Protein AF-A0A5C5VTB2-F1 (afdb_monomer)

Secondary structure (DSSP, 8-state):
---HHHHHHHHHHSTT---B--TT----EEEETTTEEEEES--SSHHHHHTS---EEEE--HHHHHHHHHHHHHHHHHSPB--HHHHHHHHHHHHHHHHHHHHHHHHHHHHHHHHHHHHHHHHHHHHHHHHHTT--HHHHHHHHHHHHHHH--B-HHHHHHHHHHH-TTT--TT-EEEETTEEEEEHHHHHHHHHHHHHHHTTSEEEETTEEEE-TT----------PPP-

Sequence (231 aa):
MTDIAALIRVSNAVPHTQVRFIPTLHAKAYVADVQEAIVTSANMTDAGLFRNLEYGVYFDDPTLVRQIRHDIEGYGHLGPRVPLATLDQLAEAAGKVEVEQRVVNDSAAKAARAALRRLLTNADDLVLAARTAGRSLTAILEDTVLYLLKKSPLPTTEIHARVQQIHPDLCDDSVHRMIAGRSYGKRWKHSVRTAQSHLKERGFAVLRDGLWTLAPGWQSDRAVPIIPPDE

pLDDT: mean 80.11, std 14.73, range [32.47, 98.0]

Nearest PDB structures (foldseek):
  4urj-assembly1_A  TM=8.239E-01  e=3.050E-01  Homo sapiens
  4gel-assembly1_A  TM=6.740E-01  e=6.753E-02  Drosophila melanogaster
  6ehi-assembly5_J  TM=8.455E-01  e=4.319E-01  Helicobacter pylori
  4gel-assembly1_B  TM=6.660E-01  e=1.278E-01  Drosophila melanogaster
  4urj-assembly2_C  TM=7.667E-01  e=8.173E-01  Homo sapiens

Foldseek 3Di:
DDDLVVVLVCPVVDPPDWDWDDPPDQWDKDADDLAKIKTWNFDPDPCSPPNDDIDIDIDGPSVVSVVVVCVVVVSRVVTDTQDSVNSVVVNVVVVVVVVVVVVVVVVVVVVVVVVVVVVVVVVLVVVVCVVCVVPDPLRVLLVLLLVVQVVHWAALVVSLVVCCVVCVSLQDQVAFDDDPRDTPHGPSSVSNVVSVVVCVVVQQWDQDPRTIHGHVPDDPPPPPPPPDPDD

Solvent-accessible surface area (backbone atoms only — not comparable to full-atom values): 13438 Å² total; per-residue (Å²): 130,86,65,48,66,57,54,52,51,48,50,72,74,37,84,90,60,81,51,59,55,60,87,91,71,81,81,35,71,51,72,51,91,53,54,37,28,38,46,36,72,36,52,102,44,71,50,37,75,74,68,54,93,62,58,68,49,80,40,63,54,50,69,60,24,44,49,54,46,52,52,53,52,52,56,47,71,76,22,59,75,56,53,68,70,56,46,53,54,49,41,55,52,51,51,54,51,53,55,54,51,48,56,50,49,54,54,51,53,51,52,51,54,52,52,51,51,52,52,50,52,52,49,53,51,48,50,51,52,65,72,34,72,92,51,55,73,51,56,58,44,34,52,50,51,53,58,52,30,73,76,42,69,39,35,70,71,58,49,51,54,52,48,35,70,76,36,52,88,69,42,50,80,88,42,64,33,68,58,98,90,41,78,75,50,45,37,40,65,50,46,48,50,51,21,54,51,52,34,37,77,71,55,46,29,42,79,53,97,74,25,36,29,60,27,95,84,67,72,85,85,68,74,74,80,80,74,72,83,78,132

Mean predicted aligned error: 16.88 Å

Radius of gyration: 37.58 Å; Cα contacts (8 Å, |Δi|>4): 212; chains: 1; bounding box: 82×54×84 Å

Structure (mmCIF, N/CA/C/O backbone):
data_AF-A0A5C5VTB2-F1
#
_entry.id   AF-A0A5C5VTB2-F1
#
loop_
_atom_site.group_PDB
_atom_site.id
_atom_site.type_symbol
_atom_site.label_atom_id
_atom_site.label_alt_id
_atom_site.label_comp_id
_atom_site.label_asym_id
_atom_site.label_entity_id
_atom_site.label_seq_id
_atom_site.pdbx_PDB_ins_code
_atom_site.Cartn_x
_atom_site.Cartn_y
_atom_site.Cartn_z
_atom_site.occupancy
_atom_site.B_iso_or_equiv
_atom_site.auth_seq_id
_atom_site.auth_comp_id
_atom_site.auth_asym_id
_atom_site.auth_atom_id
_atom_site.pdbx_PDB_model_num
ATOM 1 N N . MET A 1 1 ? -3.433 -2.520 11.702 1.00 55.94 1 MET A N 1
ATOM 2 C CA . MET A 1 1 ? -3.512 -1.928 13.055 1.00 55.94 1 MET A CA 1
ATOM 3 C C . MET A 1 1 ? -4.980 -1.644 13.339 1.00 55.94 1 MET A C 1
ATOM 5 O O . MET A 1 1 ? -5.680 -1.288 12.400 1.00 55.94 1 MET A O 1
ATOM 9 N N . THR A 1 2 ? -5.460 -1.879 14.560 1.00 71.38 2 THR A N 1
ATOM 10 C CA . THR A 1 2 ? -6.854 -1.595 14.949 1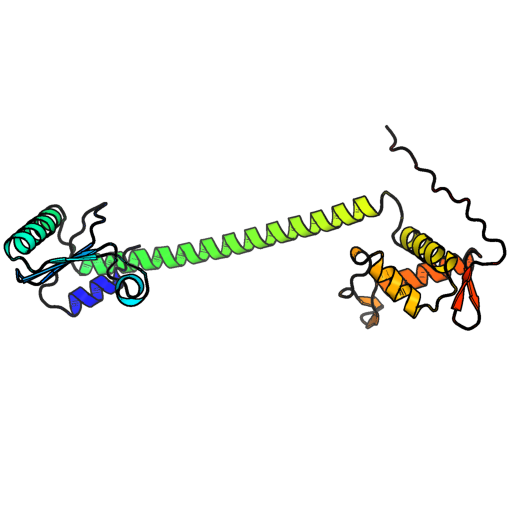.00 71.38 2 THR A CA 1
ATOM 11 C C . THR A 1 2 ? -7.127 -0.094 14.864 1.00 71.38 2 THR A C 1
ATOM 13 O O . THR A 1 2 ? -6.348 0.689 15.401 1.00 71.38 2 THR A O 1
ATOM 16 N N . ASP A 1 3 ? -8.216 0.310 14.206 1.00 85.12 3 ASP A N 1
ATOM 17 C CA . ASP A 1 3 ? -8.631 1.716 14.141 1.00 85.12 3 ASP A CA 1
ATOM 18 C C . ASP A 1 3 ? -9.305 2.123 15.463 1.00 85.12 3 ASP A C 1
ATOM 20 O O . ASP A 1 3 ? -10.491 1.875 15.693 1.00 85.12 3 ASP A O 1
ATOM 24 N N . ILE A 1 4 ? -8.526 2.735 16.356 1.00 88.62 4 ILE A N 1
ATOM 25 C CA . ILE A 1 4 ? -8.994 3.184 17.675 1.00 88.62 4 ILE A CA 1
ATOM 26 C C . ILE A 1 4 ? -10.026 4.313 17.535 1.00 88.62 4 ILE A C 1
ATOM 28 O O . ILE A 1 4 ? -10.984 4.371 18.308 1.00 88.62 4 ILE A O 1
ATOM 32 N N . ALA A 1 5 ? -9.895 5.171 16.518 1.00 88.69 5 ALA A N 1
ATOM 33 C CA . ALA A 1 5 ? -10.842 6.256 16.286 1.00 88.69 5 ALA A CA 1
ATOM 34 C C . ALA A 1 5 ? -12.228 5.711 15.912 1.00 88.69 5 ALA A C 1
ATOM 36 O O . ALA A 1 5 ? -13.244 6.265 16.334 1.00 88.69 5 ALA A O 1
ATOM 37 N N . ALA A 1 6 ? -12.293 4.602 15.169 1.00 90.31 6 ALA A N 1
ATOM 38 C CA . ALA A 1 6 ? -13.552 3.908 14.907 1.00 90.31 6 ALA A CA 1
ATOM 39 C C . ALA A 1 6 ? -14.199 3.370 16.193 1.00 90.31 6 ALA A C 1
ATOM 41 O O . ALA A 1 6 ? -15.398 3.570 16.393 1.00 90.31 6 ALA A O 1
ATOM 42 N N . LEU A 1 7 ? -13.418 2.763 17.094 1.00 92.00 7 LEU A N 1
ATOM 43 C CA . LEU A 1 7 ? -13.925 2.263 18.380 1.00 92.00 7 LEU A CA 1
ATOM 44 C C . LEU A 1 7 ? -14.484 3.389 19.260 1.00 92.00 7 LEU A C 1
ATOM 46 O O . LEU A 1 7 ? -15.539 3.214 19.871 1.00 92.00 7 LEU A O 1
ATOM 50 N N . ILE A 1 8 ? -13.823 4.551 19.288 1.00 92.56 8 ILE A N 1
ATOM 51 C CA . ILE A 1 8 ? -14.306 5.748 19.994 1.00 92.56 8 ILE A CA 1
ATOM 52 C C . ILE A 1 8 ? -15.634 6.224 19.392 1.00 92.56 8 ILE A C 1
ATOM 54 O O . ILE A 1 8 ? -16.596 6.453 20.125 1.00 92.56 8 ILE A O 1
ATOM 58 N N . ARG A 1 9 ? -15.726 6.324 18.056 1.00 93.75 9 ARG A N 1
ATOM 59 C CA . ARG A 1 9 ? -16.964 6.735 17.368 1.00 93.75 9 ARG A CA 1
ATOM 60 C C . ARG A 1 9 ? -18.133 5.812 17.698 1.00 93.75 9 ARG A C 1
ATOM 62 O O . ARG A 1 9 ? -19.195 6.307 18.060 1.00 93.75 9 ARG A O 1
ATOM 69 N N . VAL A 1 10 ? -17.936 4.494 17.619 1.00 93.00 10 VAL A N 1
ATOM 70 C CA . VAL A 1 10 ? -18.983 3.513 17.957 1.00 93.00 10 VAL A CA 1
ATOM 71 C C . VAL A 1 10 ? -19.366 3.616 19.432 1.00 93.00 10 VAL A C 1
ATOM 73 O O . VAL A 1 10 ? -20.552 3.666 19.743 1.00 93.00 10 VAL A O 1
ATOM 76 N N . SER A 1 11 ? -18.382 3.732 20.329 1.00 94.31 11 SER A N 1
ATOM 77 C CA . SER A 1 11 ? -18.630 3.834 21.773 1.00 94.31 11 SER A CA 1
ATOM 78 C C . SER A 1 11 ? -19.442 5.072 22.160 1.00 94.31 11 SER A C 1
ATOM 80 O O . SER A 1 11 ? -20.219 5.013 23.107 1.00 94.31 11 SER A O 1
ATOM 82 N N . ASN A 1 12 ? -19.282 6.174 21.421 1.00 94.50 12 ASN A N 1
ATOM 83 C CA . ASN A 1 12 ? -20.052 7.402 21.620 1.00 94.50 12 ASN A CA 1
ATOM 84 C C . ASN A 1 12 ? -21.429 7.366 20.940 1.00 94.50 12 ASN A C 1
ATOM 86 O O . ASN A 1 12 ? -22.375 7.956 21.453 1.00 94.50 12 ASN A O 1
ATOM 90 N N . ALA A 1 13 ? -21.544 6.707 19.784 1.00 96.12 13 ALA A N 1
ATOM 91 C CA . ALA A 1 13 ? -22.778 6.676 19.001 1.00 96.12 13 ALA A CA 1
ATOM 92 C C . ALA A 1 13 ? -23.791 5.637 19.503 1.00 96.12 13 ALA A C 1
ATOM 94 O O . ALA A 1 13 ? -24.996 5.847 19.375 1.00 96.12 13 ALA A O 1
ATOM 95 N N . VAL A 1 14 ? -23.316 4.516 20.054 1.00 94.88 14 VAL A N 1
ATOM 96 C CA . VAL A 1 14 ? -24.158 3.392 20.472 1.00 94.88 14 VAL A CA 1
ATOM 97 C C . VAL A 1 14 ? -24.117 3.258 21.998 1.00 94.88 14 VAL A C 1
ATOM 99 O O . VAL A 1 14 ? -23.071 2.901 22.557 1.00 94.88 14 VAL A O 1
ATOM 102 N N . PRO A 1 15 ? -25.240 3.518 22.698 1.00 91.25 15 PRO A N 1
ATOM 103 C CA . PRO A 1 15 ? -25.324 3.353 24.143 1.00 91.25 15 PRO A CA 1
ATOM 104 C C . PRO A 1 15 ? -24.934 1.941 24.585 1.00 91.25 15 PRO A C 1
ATOM 106 O O . PRO A 1 15 ? -25.171 0.965 23.880 1.00 91.25 15 PRO A O 1
ATOM 109 N N . HIS A 1 16 ? -24.357 1.830 25.781 1.00 92.75 16 HIS A N 1
ATOM 110 C CA . HIS A 1 16 ? -23.952 0.553 26.388 1.00 92.75 16 HIS A CA 1
ATOM 111 C C . HIS A 1 16 ? -22.887 -0.248 25.618 1.00 92.75 16 HIS A C 1
ATOM 113 O O . HIS A 1 16 ? -22.644 -1.408 25.953 1.00 92.75 16 HIS A O 1
ATOM 119 N N . THR A 1 17 ? -22.185 0.369 24.664 1.00 94.81 17 THR A N 1
ATOM 120 C CA . THR A 1 17 ? -21.035 -0.257 24.002 1.00 94.81 17 THR A CA 1
ATOM 121 C C . THR A 1 17 ? -19.968 -0.665 25.020 1.00 94.81 17 THR A C 1
ATOM 123 O O . THR A 1 17 ? -19.556 0.113 25.888 1.00 94.81 17 THR A O 1
ATOM 126 N N . GLN A 1 18 ? -19.486 -1.902 24.896 1.00 92.88 18 GLN A N 1
ATOM 127 C CA . GLN A 1 18 ? -18.356 -2.413 25.663 1.00 92.88 18 GLN A CA 1
ATOM 128 C C . GLN A 1 18 ? -17.247 -2.843 24.714 1.00 92.88 18 GLN A C 1
ATOM 130 O O . GLN A 1 18 ? -17.440 -3.714 23.873 1.00 92.88 18 GLN A O 1
ATOM 135 N N . VAL A 1 19 ? -16.064 -2.263 24.898 1.00 93.19 19 VAL A N 1
ATOM 136 C CA . VAL A 1 19 ? -14.852 -2.685 24.198 1.00 93.19 19 VAL A CA 1
ATOM 137 C C . VAL A 1 19 ? -14.019 -3.530 25.149 1.00 93.19 19 VAL A C 1
ATOM 139 O O . VAL A 1 19 ? -13.813 -3.155 26.308 1.00 93.19 19 VAL A O 1
ATOM 142 N N . ARG A 1 20 ? -13.544 -4.678 24.670 1.00 90.88 20 ARG A N 1
ATOM 143 C CA . ARG A 1 20 ? -12.676 -5.582 25.425 1.00 90.88 20 ARG A CA 1
ATOM 144 C C . ARG A 1 20 ? -11.431 -5.900 24.625 1.00 90.88 20 ARG A C 1
ATOM 146 O O . ARG A 1 20 ? -11.501 -6.056 23.408 1.00 90.88 20 ARG A O 1
ATOM 153 N N . PHE A 1 21 ? -10.298 -5.976 25.311 1.00 85.50 21 PHE A N 1
ATOM 154 C CA . PHE A 1 21 ? -9.021 -6.271 24.675 1.00 85.50 21 PHE A CA 1
ATOM 155 C C . PHE A 1 21 ? -8.601 -7.710 24.952 1.00 85.50 21 PHE A C 1
ATOM 157 O O . PHE A 1 21 ? -8.437 -8.099 26.105 1.00 85.50 21 PHE A O 1
ATOM 164 N N . ILE A 1 22 ? -8.412 -8.485 23.887 1.00 85.44 22 ILE A N 1
ATOM 165 C CA . ILE A 1 22 ? -7.964 -9.875 23.956 1.00 85.44 22 ILE A CA 1
ATOM 166 C C . ILE A 1 22 ? -6.794 -10.025 22.978 1.00 85.44 22 ILE A C 1
ATOM 168 O O . ILE A 1 22 ? -6.998 -9.918 21.764 1.00 85.44 22 ILE A O 1
ATOM 172 N N . PRO A 1 23 ? -5.563 -10.248 23.468 1.00 76.00 23 PRO A N 1
ATOM 173 C CA . PRO A 1 23 ? -4.416 -10.473 22.601 1.00 76.00 23 PRO A CA 1
ATOM 174 C C . PRO A 1 23 ? -4.650 -11.660 21.664 1.00 76.00 23 PRO A C 1
ATOM 176 O O . PRO A 1 23 ? -5.199 -12.680 22.070 1.00 76.00 23 PRO A O 1
ATOM 179 N N . THR A 1 24 ? -4.174 -11.556 20.421 1.00 80.38 24 THR A N 1
ATOM 180 C CA . THR A 1 24 ? -4.129 -12.654 19.430 1.00 80.38 24 THR A CA 1
ATOM 181 C C . THR A 1 24 ? -5.478 -13.231 18.973 1.00 80.38 24 THR A C 1
ATOM 183 O O . THR A 1 24 ? -5.495 -14.149 18.155 1.00 80.38 24 THR A O 1
ATOM 186 N N . LEU A 1 25 ? -6.613 -12.673 19.412 1.00 84.69 25 LEU A N 1
ATOM 187 C CA . LEU A 1 25 ? -7.928 -13.076 18.914 1.00 84.69 25 LEU A CA 1
ATOM 188 C C . LEU A 1 25 ? -8.092 -12.645 17.448 1.00 84.69 25 LEU A C 1
ATOM 190 O O . LEU A 1 25 ? -8.092 -11.458 17.132 1.00 84.69 25 LEU A O 1
ATOM 194 N N . HIS A 1 26 ? -8.245 -13.622 16.551 1.00 89.19 26 HIS A N 1
ATOM 195 C CA . HIS A 1 26 ? -8.395 -13.399 15.107 1.00 89.19 26 HIS A CA 1
ATOM 196 C C . HIS A 1 26 ? -9.755 -13.873 14.560 1.00 89.19 26 HIS A C 1
ATOM 198 O O . HIS A 1 26 ? -9.926 -14.024 13.349 1.00 89.19 26 HIS A O 1
ATOM 204 N N . ALA A 1 27 ? -10.740 -14.089 15.430 1.00 90.31 27 ALA A N 1
ATOM 205 C CA . ALA A 1 27 ? -12.111 -14.382 15.025 1.00 90.31 27 ALA A CA 1
ATOM 206 C C . ALA A 1 27 ? -12.838 -13.093 14.610 1.00 90.31 27 ALA A C 1
ATOM 208 O O . ALA A 1 27 ? -12.660 -12.056 15.250 1.00 90.31 27 ALA A O 1
ATOM 209 N N . LYS A 1 28 ? -13.664 -13.158 13.559 1.00 94.56 28 LYS A N 1
ATOM 210 C CA . LYS A 1 28 ? -14.644 -12.112 13.242 1.00 94.56 28 LYS A CA 1
ATOM 211 C C . LYS A 1 28 ? -16.013 -12.750 13.169 1.00 94.56 28 LYS A C 1
ATOM 213 O O . LYS A 1 28 ? -16.258 -13.647 12.360 1.00 94.56 28 LYS A O 1
ATOM 218 N N . ALA A 1 29 ? -16.876 -12.298 14.056 1.00 95.38 29 ALA A N 1
ATOM 219 C CA . ALA A 1 29 ? -18.239 -12.753 14.110 1.00 95.38 29 ALA A CA 1
ATOM 220 C C . ALA A 1 29 ? -19.138 -11.614 14.578 1.00 95.38 29 ALA A C 1
ATOM 222 O O . ALA A 1 29 ? -18.731 -10.786 15.395 1.00 95.38 29 ALA A O 1
ATOM 223 N N . TYR A 1 30 ? -20.350 -11.593 14.045 1.00 95.31 30 TYR A N 1
ATOM 224 C CA . TYR A 1 30 ? -21.398 -10.649 14.404 1.00 95.31 30 TYR A CA 1
ATOM 225 C C . TYR A 1 30 ? -22.592 -11.461 14.872 1.00 95.31 30 TYR A C 1
ATOM 227 O O . TYR A 1 30 ? -22.970 -12.421 14.207 1.00 95.31 30 TYR A O 1
ATOM 235 N N . VAL A 1 31 ? -23.161 -11.101 16.017 1.00 96.25 31 VAL A N 1
ATOM 236 C CA . VAL A 1 31 ? -24.318 -11.792 16.585 1.00 96.25 31 VAL A CA 1
ATOM 237 C C . VAL A 1 31 ? -25.371 -10.754 16.925 1.00 96.25 31 VAL A C 1
ATOM 239 O O . VAL A 1 31 ? -25.084 -9.802 17.652 1.00 96.25 31 VAL A O 1
ATOM 242 N N . ALA A 1 32 ? -26.576 -10.949 16.399 1.00 95.06 32 ALA A N 1
ATOM 243 C CA . ALA A 1 32 ? -27.749 -10.157 16.721 1.00 95.06 32 ALA A CA 1
ATOM 244 C C . ALA A 1 32 ? -28.682 -11.000 17.604 1.00 95.06 32 ALA A C 1
ATOM 246 O O . ALA A 1 32 ? -29.341 -11.943 17.157 1.00 95.06 32 ALA A O 1
ATOM 247 N N . ASP A 1 33 ? -28.705 -10.657 18.892 1.00 91.94 33 ASP A N 1
ATOM 248 C CA . ASP A 1 33 ? -29.517 -11.301 19.923 1.00 91.94 33 ASP A CA 1
ATOM 249 C C . ASP A 1 33 ? -29.310 -12.821 20.024 1.00 91.94 33 ASP A C 1
ATOM 251 O O . ASP A 1 33 ? -28.265 -13.290 20.475 1.00 91.94 33 ASP A O 1
ATOM 255 N N . VAL A 1 34 ? -30.346 -13.590 19.699 1.00 92.56 34 VAL A N 1
ATOM 256 C CA . VAL A 1 34 ? -30.359 -15.057 19.605 1.00 92.56 34 VAL A CA 1
ATOM 257 C C . VAL A 1 34 ? -31.000 -15.506 18.288 1.00 92.56 34 VAL A C 1
ATOM 259 O O . VAL A 1 34 ? -31.440 -16.647 18.179 1.00 92.56 34 VAL A O 1
ATOM 262 N N . GLN A 1 35 ? -31.105 -14.581 17.328 1.00 94.62 35 GLN A N 1
ATOM 263 C CA . GLN A 1 35 ? -31.804 -14.779 16.059 1.00 94.62 35 GLN A CA 1
ATOM 264 C C . GLN A 1 35 ? -30.819 -15.056 14.932 1.00 94.62 35 GLN A C 1
ATOM 266 O O . GLN A 1 35 ? -31.031 -15.982 14.164 1.00 94.62 35 GLN A O 1
ATOM 271 N N . GLU A 1 36 ? -29.736 -14.279 14.858 1.00 97.81 36 GLU A N 1
ATOM 272 C CA . GLU A 1 36 ? -28.831 -14.321 13.714 1.00 97.81 36 GLU A CA 1
ATOM 273 C C . GLU A 1 36 ? -27.370 -14.229 14.146 1.00 97.81 36 GLU A C 1
ATOM 275 O O . GLU A 1 36 ? -27.007 -13.466 15.050 1.00 97.81 36 GLU A O 1
ATOM 280 N N . ALA A 1 37 ? -26.512 -14.974 13.457 1.00 97.75 37 ALA A N 1
ATOM 281 C CA . ALA A 1 37 ? -25.070 -14.832 13.564 1.00 97.75 37 ALA A CA 1
ATOM 282 C C . ALA A 1 37 ? -24.393 -14.935 12.196 1.00 97.75 37 ALA A C 1
ATOM 284 O O . ALA A 1 37 ? -24.821 -15.679 11.318 1.00 97.75 37 ALA A O 1
ATOM 285 N N . ILE A 1 38 ? -23.289 -14.213 12.032 1.00 97.62 38 ILE A N 1
ATOM 286 C CA . ILE A 1 38 ? -22.402 -14.311 10.874 1.00 97.62 38 ILE A CA 1
ATOM 287 C C . ILE A 1 38 ? -21.000 -14.596 11.391 1.00 97.62 38 ILE A C 1
ATOM 289 O O . ILE A 1 38 ? -20.466 -13.812 12.172 1.00 97.62 38 ILE A O 1
ATOM 293 N N . VAL A 1 39 ? -20.383 -15.678 10.918 1.00 97.38 39 VAL A N 1
ATOM 294 C CA . VAL A 1 39 ? -18.953 -15.965 11.119 1.00 97.38 39 VAL A CA 1
ATOM 295 C C . VAL A 1 39 ? -18.251 -15.782 9.784 1.00 97.38 39 VAL A C 1
ATOM 297 O O . VAL A 1 39 ? -18.678 -16.355 8.784 1.00 97.38 39 VAL A O 1
ATOM 300 N N . THR A 1 40 ? -17.201 -14.962 9.738 1.00 96.75 40 THR A N 1
ATOM 301 C CA . THR A 1 40 ? -16.642 -14.487 8.463 1.00 96.75 40 THR A CA 1
ATOM 302 C C . THR A 1 40 ? -15.134 -14.243 8.503 1.00 96.75 40 THR A C 1
ATOM 304 O O . THR A 1 40 ? -14.541 -14.033 9.564 1.00 96.75 40 THR A O 1
ATOM 307 N N . SER A 1 41 ? -14.500 -14.253 7.327 1.00 95.25 41 SER A N 1
ATOM 308 C CA . SER A 1 41 ? -13.137 -13.750 7.126 1.00 95.25 41 SER A CA 1
ATOM 309 C C . SER A 1 41 ? -13.056 -12.218 7.174 1.00 95.25 41 SER A C 1
ATOM 311 O O . SER A 1 41 ? -11.985 -11.677 7.464 1.00 95.25 41 SER A O 1
ATOM 313 N N . ALA A 1 42 ? -14.185 -11.532 6.963 1.00 92.75 42 ALA A N 1
ATOM 314 C CA . ALA A 1 42 ? -14.268 -10.082 6.868 1.00 92.75 42 ALA A CA 1
ATOM 315 C C . ALA A 1 42 ? -13.961 -9.382 8.198 1.00 92.75 42 ALA A C 1
ATOM 317 O O . ALA A 1 42 ? -14.612 -9.603 9.222 1.00 92.75 42 ALA A O 1
ATOM 318 N N . ASN A 1 43 ? -13.001 -8.459 8.170 1.00 92.06 43 ASN A N 1
ATOM 319 C CA . ASN A 1 43 ? -12.829 -7.486 9.248 1.00 92.06 43 ASN A CA 1
ATOM 320 C C . ASN A 1 43 ? -13.973 -6.458 9.242 1.00 92.06 43 ASN A C 1
ATOM 322 O O . ASN A 1 43 ? -14.532 -6.163 8.187 1.00 92.06 43 ASN A O 1
ATOM 326 N N . MET A 1 44 ? -14.260 -5.845 10.396 1.00 90.44 44 MET A N 1
ATOM 327 C CA . MET A 1 44 ? -15.206 -4.723 10.501 1.00 90.44 44 MET A CA 1
ATOM 328 C C . MET A 1 44 ? -14.588 -3.427 9.945 1.00 90.44 44 MET A C 1
ATOM 330 O O . MET A 1 44 ? -14.258 -2.500 10.681 1.00 90.44 44 MET A O 1
ATOM 334 N N . THR A 1 45 ? -14.366 -3.389 8.633 1.00 89.62 45 THR A N 1
ATOM 335 C CA . THR A 1 45 ? -13.827 -2.246 7.884 1.00 89.62 45 THR A CA 1
ATOM 336 C C . THR A 1 45 ? -14.638 -2.037 6.608 1.00 89.62 45 THR A C 1
ATOM 338 O O . THR A 1 45 ? -15.274 -2.968 6.124 1.00 89.62 45 THR A O 1
ATOM 341 N N . ASP A 1 46 ? -14.585 -0.835 6.026 1.00 88.25 46 ASP A N 1
ATOM 342 C CA . ASP A 1 46 ? -15.248 -0.535 4.743 1.00 88.25 46 ASP A CA 1
ATOM 343 C C . ASP A 1 46 ? -14.886 -1.560 3.654 1.00 88.25 46 ASP A C 1
ATOM 345 O O . ASP A 1 46 ? -15.754 -2.124 2.989 1.00 88.25 46 ASP A O 1
ATOM 349 N N . ALA A 1 47 ? -13.594 -1.878 3.539 1.00 88.25 47 ALA A N 1
ATOM 350 C CA . ALA A 1 47 ? -13.128 -2.856 2.572 1.00 88.25 47 ALA A CA 1
ATOM 351 C C . ALA A 1 47 ? -13.655 -4.267 2.867 1.00 88.25 47 ALA A C 1
ATOM 353 O O . ALA A 1 47 ? -14.135 -4.923 1.949 1.00 88.25 47 ALA A O 1
ATOM 354 N N . GLY A 1 48 ? -13.609 -4.716 4.126 1.00 88.94 48 GLY A N 1
ATOM 355 C CA . GLY A 1 48 ? -14.094 -6.045 4.511 1.00 88.94 48 GLY A CA 1
ATOM 356 C C . GLY A 1 48 ? -15.605 -6.216 4.339 1.00 88.94 48 GLY A C 1
ATOM 357 O O . GLY A 1 48 ? -16.060 -7.309 4.036 1.00 88.94 48 GLY A O 1
ATOM 358 N N . LEU A 1 49 ? -16.390 -5.148 4.495 1.00 87.94 49 LEU A N 1
ATOM 359 C CA . LEU A 1 49 ? -17.849 -5.221 4.380 1.00 87.94 49 LEU A CA 1
ATOM 360 C C . LEU A 1 49 ? -18.359 -5.047 2.943 1.00 87.94 49 LEU A C 1
ATOM 362 O O . LEU A 1 49 ? -19.377 -5.642 2.599 1.00 87.94 49 LEU A O 1
ATOM 366 N N . PHE A 1 50 ? -17.687 -4.241 2.110 1.00 88.62 50 PHE A N 1
ATOM 367 C CA . PHE A 1 50 ? -18.262 -3.802 0.828 1.00 88.62 50 PHE A CA 1
ATOM 368 C C . PHE A 1 50 ? -17.370 -3.986 -0.401 1.00 88.62 50 PHE A C 1
ATOM 370 O O . PHE A 1 50 ? -17.855 -3.815 -1.519 1.00 88.62 50 PHE A O 1
ATOM 377 N N . ARG A 1 51 ? -16.072 -4.275 -0.242 1.00 83.56 51 ARG A N 1
ATOM 378 C CA . ARG A 1 51 ? -15.120 -4.210 -1.371 1.00 83.56 51 ARG A CA 1
ATOM 379 C C . ARG A 1 51 ? -14.325 -5.484 -1.600 1.00 83.56 51 ARG A C 1
ATOM 381 O O . ARG A 1 51 ? -14.053 -5.827 -2.748 1.00 83.56 51 ARG A O 1
ATOM 388 N N . ASN A 1 52 ? -13.892 -6.135 -0.532 1.00 89.00 52 ASN A N 1
ATOM 389 C CA . ASN A 1 52 ? -13.087 -7.338 -0.607 1.00 89.00 52 ASN A CA 1
ATOM 390 C C . ASN A 1 52 ? -13.967 -8.547 -0.927 1.00 89.00 52 ASN A C 1
ATOM 392 O O . ASN A 1 52 ? -15.141 -8.599 -0.566 1.00 89.00 52 ASN A O 1
ATOM 396 N N . LEU A 1 53 ? -13.363 -9.546 -1.568 1.00 86.12 53 LEU A N 1
ATOM 397 C CA . LEU A 1 53 ? -13.949 -10.876 -1.646 1.00 86.12 53 LEU A CA 1
ATOM 398 C C . LEU A 1 53 ? -13.714 -11.575 -0.308 1.00 86.12 53 LEU A C 1
ATOM 400 O O . LEU A 1 53 ? -12.585 -11.938 0.017 1.00 86.12 53 LEU A O 1
ATOM 404 N N . GLU A 1 54 ? -14.784 -11.735 0.457 1.00 93.56 54 GLU A N 1
ATOM 405 C CA . GLU A 1 54 ? -14.775 -12.346 1.782 1.00 93.56 54 GLU A CA 1
ATOM 406 C C . GLU A 1 54 ? -15.692 -13.570 1.785 1.00 93.56 54 GLU A C 1
ATOM 408 O O . GLU A 1 54 ? -16.656 -13.649 1.021 1.00 93.56 54 GLU A O 1
ATOM 413 N N . TYR A 1 55 ? -15.397 -14.530 2.656 1.00 94.19 55 TYR A N 1
ATOM 414 C CA . TYR A 1 55 ? -16.246 -15.692 2.874 1.00 94.19 55 TYR A CA 1
ATOM 415 C C . TYR A 1 55 ? -16.849 -15.624 4.270 1.00 94.19 55 TYR A C 1
ATOM 417 O O . TYR A 1 55 ? -16.141 -15.420 5.257 1.00 94.19 55 TYR A O 1
ATOM 425 N N . GLY A 1 56 ? -18.154 -15.846 4.358 1.00 95.75 56 GLY A N 1
ATOM 426 C CA . GLY A 1 56 ? -18.857 -15.933 5.625 1.00 95.75 56 GLY A CA 1
ATOM 427 C C . GLY A 1 56 ? -19.988 -16.942 5.567 1.00 95.75 56 GLY A C 1
ATOM 428 O O . GLY A 1 56 ? -20.494 -17.271 4.496 1.00 95.75 56 GLY A O 1
ATOM 429 N N . VAL A 1 57 ? -20.370 -17.427 6.740 1.00 97.31 57 VAL A N 1
ATOM 430 C CA . VAL A 1 57 ? -21.516 -18.312 6.933 1.00 97.31 57 VAL A CA 1
ATOM 431 C C . VAL A 1 57 ? -22.517 -17.586 7.819 1.00 97.31 57 VAL A C 1
ATOM 433 O O . VAL A 1 57 ? -22.154 -17.088 8.888 1.00 97.31 57 VAL A O 1
ATOM 436 N N . TYR A 1 58 ? -23.754 -17.504 7.339 1.00 97.94 58 TYR A N 1
ATOM 437 C CA . TYR A 1 58 ? -24.901 -16.996 8.083 1.00 97.94 58 TYR A CA 1
ATOM 438 C C . TYR A 1 58 ? -25.591 -18.150 8.814 1.00 97.94 58 TYR A C 1
ATOM 440 O O . TYR A 1 58 ? -25.723 -19.245 8.264 1.00 97.94 58 TYR A O 1
ATOM 448 N N . PHE A 1 59 ? -26.018 -17.889 10.045 1.00 97.75 59 PHE A N 1
ATOM 449 C CA . PHE A 1 59 ? -26.706 -1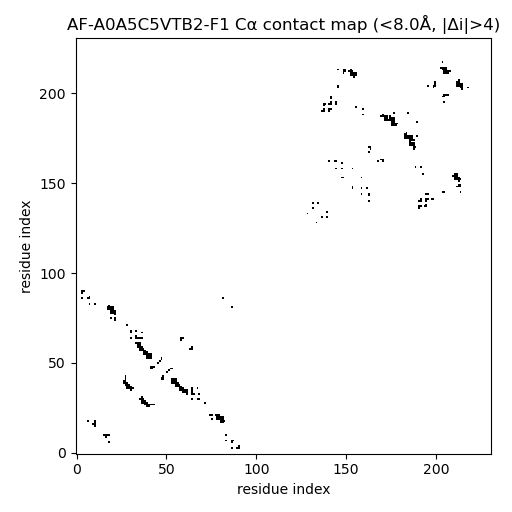8.829 10.917 1.00 97.75 59 PHE A CA 1
ATOM 450 C C . PHE A 1 59 ? -27.988 -18.187 11.446 1.00 97.75 59 PHE A C 1
ATOM 452 O O . PHE A 1 59 ? -27.931 -17.101 12.022 1.00 97.75 59 PHE A O 1
ATOM 459 N N . ASP A 1 60 ? -29.102 -18.900 11.308 1.00 97.50 60 ASP A N 1
ATOM 460 C CA . ASP A 1 60 ? -30.425 -18.561 11.846 1.00 97.50 60 ASP A CA 1
ATOM 461 C C . ASP A 1 60 ? -30.996 -19.652 12.774 1.00 97.50 60 ASP A C 1
ATOM 463 O O . ASP A 1 60 ? -32.010 -19.438 13.438 1.00 97.50 60 ASP A O 1
ATOM 467 N N . ASP A 1 61 ? -30.339 -20.816 12.878 1.00 97.38 61 ASP A N 1
ATOM 468 C CA . ASP A 1 61 ? -30.705 -21.842 13.856 1.00 97.38 61 ASP A CA 1
ATOM 469 C C . ASP A 1 61 ? -30.465 -21.320 15.288 1.00 97.38 61 ASP A C 1
ATOM 471 O O . ASP A 1 61 ? -29.313 -21.076 15.674 1.00 97.38 61 ASP A O 1
ATOM 475 N N . PRO A 1 62 ? -31.507 -21.201 16.133 1.00 96.12 62 PRO A N 1
ATOM 476 C CA . PRO A 1 62 ? -31.363 -20.581 17.447 1.00 96.12 62 PRO A CA 1
ATOM 477 C C . PRO A 1 62 ? -30.407 -21.324 18.386 1.00 96.12 62 PRO A C 1
ATOM 479 O O . PRO A 1 62 ? -29.865 -20.724 19.316 1.00 96.12 62 PRO A O 1
ATOM 482 N N . THR A 1 63 ? -30.219 -22.634 18.204 1.00 96.44 63 THR A N 1
ATOM 483 C CA . THR A 1 63 ? -29.301 -23.423 19.034 1.00 96.44 63 THR A CA 1
ATOM 484 C C . THR A 1 63 ? -27.857 -23.108 18.670 1.00 96.44 63 THR A C 1
ATOM 486 O O . THR A 1 63 ? -27.056 -22.834 19.565 1.00 96.44 63 THR A O 1
ATOM 489 N N . LEU A 1 64 ? -27.542 -23.055 17.375 1.00 96.81 64 LEU A N 1
ATOM 490 C CA . LEU A 1 64 ? -26.222 -22.659 16.888 1.00 96.81 64 LEU A CA 1
ATOM 491 C C . LEU A 1 64 ? -25.910 -21.194 17.204 1.00 96.81 64 LEU A C 1
ATOM 493 O O . LEU A 1 64 ? -24.821 -20.905 17.697 1.00 96.81 64 LEU A O 1
ATOM 497 N N . VAL A 1 65 ? -26.860 -20.275 17.007 1.00 98.00 65 VAL A N 1
ATOM 498 C CA . VAL A 1 65 ? -26.665 -18.850 17.329 1.00 98.00 65 VAL A CA 1
ATOM 499 C C . VAL A 1 65 ? -26.365 -18.660 18.820 1.00 98.00 65 VAL A C 1
ATOM 501 O O . VAL A 1 65 ? -25.450 -17.914 19.171 1.00 98.00 65 VAL A O 1
ATOM 504 N N . ARG A 1 66 ? -27.064 -19.379 19.714 1.00 97.44 66 ARG A N 1
ATOM 505 C CA . ARG A 1 66 ? -26.759 -19.366 21.157 1.00 97.44 66 ARG A CA 1
ATOM 506 C C . ARG A 1 66 ? -25.355 -19.878 21.466 1.00 97.44 66 ARG A C 1
ATOM 508 O O . ARG A 1 66 ? -24.694 -19.287 22.316 1.00 97.44 66 ARG A O 1
ATOM 515 N N . GLN A 1 67 ? -24.902 -20.936 20.796 1.00 96.44 67 GLN A N 1
ATOM 516 C CA . GLN A 1 67 ? -23.548 -21.457 20.988 1.00 96.44 67 GLN A CA 1
ATOM 517 C C . GLN A 1 67 ? -22.494 -20.435 20.542 1.00 96.44 67 GLN A C 1
ATOM 519 O O . GLN A 1 67 ? -21.605 -20.102 21.319 1.00 96.44 67 GLN A O 1
ATOM 524 N N . ILE A 1 68 ? -22.643 -19.862 19.343 1.00 96.56 68 ILE A N 1
ATOM 525 C CA . ILE A 1 68 ? -21.732 -18.834 18.813 1.00 96.56 68 ILE A CA 1
ATOM 526 C C . ILE A 1 68 ? -21.679 -17.627 19.755 1.00 96.56 68 ILE A C 1
ATOM 528 O O . ILE A 1 68 ? -20.600 -17.125 20.076 1.00 96.56 68 ILE A O 1
ATOM 532 N N . ARG A 1 69 ? -22.842 -17.173 20.234 1.00 96.06 69 ARG A N 1
ATOM 533 C CA . ARG A 1 69 ? -22.932 -16.098 21.222 1.00 96.06 69 ARG A CA 1
ATOM 534 C C . ARG A 1 69 ? -22.168 -16.439 22.495 1.00 96.06 69 ARG A C 1
ATOM 536 O O . ARG A 1 69 ? -21.380 -15.617 22.954 1.00 96.06 69 ARG A O 1
ATOM 543 N N . HIS A 1 70 ? -22.401 -17.627 23.050 1.00 95.38 70 HIS A N 1
ATOM 544 C CA . HIS A 1 70 ? -21.745 -18.078 24.271 1.00 95.38 70 HIS A CA 1
ATOM 545 C C . HIS A 1 70 ? -20.221 -18.107 24.114 1.00 95.38 70 HIS A C 1
ATOM 547 O O . HIS A 1 70 ? -19.514 -17.622 24.993 1.00 95.38 70 HIS A O 1
ATOM 553 N N . ASP A 1 71 ? -19.719 -18.591 22.978 1.00 93.81 71 ASP A N 1
ATOM 554 C CA . ASP A 1 71 ? -18.285 -18.642 22.692 1.00 93.81 71 ASP A CA 1
ATOM 555 C C . ASP A 1 71 ? -17.681 -17.229 22.590 1.00 93.81 71 ASP A C 1
ATOM 557 O O . ASP A 1 71 ? -16.643 -16.944 23.191 1.00 93.81 71 ASP A O 1
ATOM 561 N N . ILE A 1 72 ? -18.347 -16.306 21.884 1.00 92.19 72 ILE A N 1
ATOM 562 C CA . ILE A 1 72 ? -17.891 -14.913 21.719 1.00 92.19 72 ILE A CA 1
ATOM 563 C C . ILE A 1 72 ? -17.923 -14.147 23.042 1.00 92.19 72 ILE A C 1
ATOM 565 O O . ILE A 1 72 ? -16.956 -13.464 23.386 1.00 92.19 72 ILE A O 1
ATOM 569 N N . GLU A 1 73 ? -19.015 -14.253 23.800 1.00 92.12 73 GLU A N 1
ATOM 570 C CA . GLU A 1 73 ? -19.115 -13.654 25.132 1.00 92.12 73 GLU A CA 1
ATOM 571 C C . GLU A 1 73 ? -18.081 -14.281 26.077 1.00 92.12 73 GLU A C 1
ATOM 573 O O . GLU A 1 73 ? -17.430 -13.565 26.838 1.00 92.12 73 GLU A O 1
ATOM 578 N N . GLY A 1 74 ? -17.864 -15.596 25.982 1.00 89.81 74 GLY A N 1
ATOM 579 C CA . GLY A 1 74 ? -16.825 -16.337 26.692 1.00 89.81 74 GLY A CA 1
ATOM 580 C C . GLY A 1 74 ? -15.432 -15.766 26.439 1.00 89.81 74 GLY A C 1
ATOM 581 O O . GLY A 1 74 ? -14.744 -15.410 27.396 1.00 89.81 74 GLY A O 1
ATOM 582 N N . TYR A 1 75 ? -15.049 -15.576 25.170 1.00 86.56 75 TYR A N 1
ATOM 583 C CA . TYR A 1 75 ? -13.813 -14.871 24.818 1.00 86.56 75 TYR A CA 1
ATOM 584 C C . TYR A 1 75 ? -13.789 -13.461 25.404 1.00 86.56 75 TYR A C 1
ATOM 586 O O . TYR A 1 75 ? -12.797 -13.074 26.023 1.00 86.56 75 TYR A O 1
ATOM 594 N N . GLY A 1 76 ? -14.891 -12.718 25.271 1.00 84.50 76 GLY A N 1
ATOM 595 C CA . GLY A 1 76 ? -15.068 -11.392 25.858 1.00 84.50 76 GLY A CA 1
ATOM 596 C C . GLY A 1 76 ? -14.689 -11.349 27.340 1.00 84.50 76 GLY A C 1
ATOM 597 O O . GLY A 1 76 ? -13.950 -10.462 27.764 1.00 84.50 76 GLY A O 1
ATOM 598 N N . HIS A 1 77 ? -15.123 -12.325 28.133 1.00 86.25 77 HIS A N 1
ATOM 599 C CA . HIS A 1 77 ? -14.834 -12.374 29.567 1.00 86.25 77 HIS A CA 1
ATOM 600 C C . HIS A 1 77 ? -13.355 -12.615 29.915 1.00 86.25 77 HIS A C 1
ATOM 602 O O . HIS A 1 77 ? -12.952 -12.274 31.026 1.00 86.25 77 HIS A O 1
ATOM 608 N N . LEU A 1 78 ? -12.536 -13.128 28.989 1.00 83.94 78 LEU A N 1
ATOM 609 C CA . LEU A 1 78 ? -11.093 -13.324 29.203 1.00 83.94 78 LEU A CA 1
ATOM 610 C C . LEU A 1 78 ? -10.298 -12.011 29.166 1.00 83.94 78 LEU A C 1
ATOM 612 O O . LEU A 1 78 ? -9.183 -11.948 29.680 1.00 83.94 78 LEU A O 1
ATOM 616 N N . GLY A 1 79 ? -10.850 -10.972 28.534 1.00 80.12 79 GLY A N 1
ATOM 617 C CA . GLY A 1 79 ? -10.202 -9.676 28.366 1.00 80.12 79 GLY A CA 1
ATOM 618 C C . GLY A 1 79 ? -10.736 -8.605 29.322 1.00 80.12 79 GLY A C 1
ATOM 619 O O . GLY A 1 79 ? -11.941 -8.575 29.620 1.00 80.12 79 GLY A O 1
ATOM 620 N N . PRO A 1 80 ? -9.887 -7.658 29.770 1.00 83.62 80 PRO A N 1
ATOM 621 C CA . PRO A 1 80 ? -10.365 -6.500 30.505 1.00 83.62 80 PRO A CA 1
ATOM 622 C C . PRO A 1 80 ? -11.265 -5.634 29.617 1.00 83.62 80 PRO A C 1
ATOM 624 O O . PRO A 1 80 ? -11.046 -5.487 28.408 1.00 83.62 80 PRO A O 1
ATOM 627 N N . ARG A 1 81 ? -12.264 -5.006 30.244 1.00 90.12 81 ARG A N 1
ATOM 628 C CA . ARG A 1 81 ? -12.995 -3.899 29.626 1.00 90.12 81 ARG A CA 1
ATOM 629 C C . ARG A 1 81 ? -12.042 -2.718 29.464 1.00 90.12 81 ARG A C 1
ATOM 631 O O . ARG A 1 81 ? -11.369 -2.344 30.420 1.00 90.12 81 ARG A O 1
ATOM 638 N N . VAL A 1 82 ? -12.034 -2.116 28.281 1.00 89.62 82 VAL A N 1
ATOM 639 C CA . VAL A 1 82 ? -11.243 -0.923 27.973 1.00 89.62 82 VAL A CA 1
ATOM 640 C C . VAL A 1 82 ? -12.130 0.314 28.154 1.00 89.62 82 VAL A C 1
ATOM 642 O O . VAL A 1 82 ? -13.120 0.456 27.431 1.00 89.62 82 VAL A O 1
ATOM 645 N N . PRO A 1 83 ? -11.839 1.198 29.126 1.00 90.31 83 PRO A N 1
ATOM 646 C CA . PRO A 1 83 ? -12.566 2.454 29.288 1.00 90.31 83 PRO A CA 1
ATOM 647 C C . PRO A 1 83 ? -12.366 3.387 28.091 1.00 90.31 83 PRO A C 1
ATOM 649 O O . PRO A 1 83 ? -11.300 3.393 27.477 1.00 90.31 83 PRO A O 1
ATOM 652 N N . LEU A 1 84 ? -13.353 4.245 27.819 1.00 89.62 84 LEU A N 1
ATOM 653 C CA . LEU A 1 84 ? -13.272 5.231 26.735 1.00 89.62 84 LEU A CA 1
ATOM 654 C C . LEU A 1 84 ? -12.045 6.148 26.875 1.00 89.62 84 LEU A C 1
ATOM 656 O O . LEU A 1 84 ? -11.305 6.313 25.917 1.00 89.62 84 LEU A O 1
ATOM 660 N N . ALA A 1 85 ? -11.750 6.616 28.092 1.00 88.00 85 ALA A N 1
ATOM 661 C CA . ALA A 1 85 ? -10.560 7.426 28.364 1.00 88.00 85 ALA A CA 1
ATOM 662 C C . ALA A 1 85 ? -9.243 6.709 28.000 1.00 88.00 85 ALA A C 1
ATOM 664 O O . ALA A 1 85 ? -8.281 7.341 27.573 1.00 88.00 85 ALA A O 1
ATOM 665 N N . THR A 1 86 ? -9.191 5.381 28.143 1.00 89.06 86 THR A N 1
ATOM 666 C CA . THR A 1 86 ? -8.034 4.584 27.711 1.00 89.06 86 THR A CA 1
ATOM 667 C C . THR A 1 86 ? -7.967 4.492 26.188 1.00 89.06 86 THR A C 1
ATOM 669 O O . THR A 1 86 ? -6.873 4.539 25.635 1.00 89.06 86 THR A O 1
ATOM 672 N N . LEU A 1 87 ? -9.108 4.404 25.494 1.00 88.62 87 LEU A N 1
ATOM 673 C CA . LEU A 1 87 ? -9.137 4.481 24.030 1.00 88.62 87 LEU A CA 1
ATOM 674 C C . LEU A 1 87 ? -8.627 5.842 23.536 1.00 88.62 87 LEU A C 1
ATOM 676 O O . LEU A 1 87 ? -7.838 5.868 22.597 1.00 88.62 87 LEU A O 1
ATOM 680 N N . ASP A 1 88 ? -8.992 6.944 24.195 1.00 85.75 88 ASP A N 1
ATOM 681 C CA . ASP A 1 88 ? -8.496 8.284 23.848 1.00 85.75 88 ASP A CA 1
ATOM 682 C C . ASP A 1 88 ? -6.970 8.384 24.005 1.00 85.75 88 ASP A C 1
ATOM 684 O O . ASP A 1 88 ? -6.271 8.826 23.091 1.00 85.75 88 ASP A O 1
ATOM 688 N N . GLN A 1 89 ? -6.429 7.891 25.125 1.00 86.31 89 GLN A N 1
ATOM 689 C CA . GLN A 1 89 ? -4.980 7.837 25.358 1.00 86.31 89 GLN A CA 1
ATOM 690 C C . GLN A 1 89 ? -4.254 6.983 24.309 1.00 86.31 89 GLN A C 1
ATOM 692 O O . GLN A 1 89 ? -3.185 7.357 23.822 1.00 86.31 89 GLN A O 1
ATOM 697 N N . LEU A 1 90 ? -4.834 5.837 23.939 1.00 86.25 90 LEU A N 1
ATOM 698 C CA . LEU A 1 90 ? -4.282 4.970 22.900 1.00 86.25 90 LEU A CA 1
ATOM 699 C C . LEU A 1 90 ? -4.326 5.640 21.521 1.00 86.25 90 LEU A C 1
ATOM 701 O O . LEU A 1 90 ? -3.373 5.495 20.758 1.00 86.25 90 LEU A O 1
ATOM 705 N N . ALA A 1 91 ? -5.389 6.383 21.202 1.00 86.50 91 ALA A N 1
ATOM 706 C CA . ALA A 1 91 ? -5.499 7.126 19.950 1.00 86.50 91 ALA A CA 1
ATOM 707 C C . ALA A 1 91 ? -4.428 8.222 19.853 1.00 86.50 91 ALA A C 1
ATOM 709 O O . ALA A 1 91 ? -3.774 8.350 18.817 1.00 86.50 91 ALA A O 1
ATOM 710 N N . GLU A 1 92 ? -4.190 8.963 20.939 1.00 85.06 92 GLU A N 1
ATOM 711 C CA . GLU A 1 92 ? -3.124 9.968 21.000 1.00 85.06 92 GLU A CA 1
ATOM 712 C C . GLU A 1 92 ? -1.739 9.331 20.805 1.00 85.06 92 GLU A C 1
ATOM 714 O O . GLU A 1 92 ? -0.929 9.813 20.007 1.00 85.06 92 GLU A O 1
ATOM 719 N N . ALA A 1 93 ? -1.468 8.221 21.499 1.00 82.75 93 ALA A N 1
ATOM 720 C CA . ALA A 1 93 ? -0.208 7.496 21.374 1.00 82.75 93 ALA A CA 1
ATOM 721 C C . ALA A 1 93 ? 0.004 6.947 19.952 1.00 82.75 93 ALA A C 1
ATOM 723 O O . ALA A 1 93 ? 1.083 7.120 19.384 1.00 82.75 93 ALA A O 1
ATOM 724 N N . ALA A 1 94 ? -1.025 6.339 19.353 1.00 81.62 94 ALA A N 1
ATOM 725 C CA . ALA A 1 94 ? -0.973 5.830 17.985 1.00 81.62 94 ALA A CA 1
ATOM 726 C C . ALA A 1 94 ? -0.716 6.952 16.968 1.00 81.62 94 ALA A C 1
ATOM 728 O O . ALA A 1 94 ? 0.116 6.784 16.077 1.00 81.62 94 ALA A O 1
ATOM 729 N N . GLY A 1 95 ? -1.351 8.116 17.143 1.00 81.12 95 GLY A N 1
ATOM 730 C CA . GLY A 1 95 ? -1.123 9.286 16.294 1.00 81.12 95 GLY A CA 1
ATOM 731 C C . GLY A 1 95 ? 0.323 9.785 16.344 1.00 81.12 95 GLY A C 1
ATOM 732 O O . GLY A 1 95 ? 0.920 10.045 15.300 1.00 81.12 95 GLY A O 1
ATOM 733 N N . LYS A 1 96 ? 0.931 9.853 17.538 1.00 81.81 96 LYS A N 1
ATOM 734 C CA . LYS A 1 96 ? 2.356 10.212 17.689 1.00 81.81 96 LYS A CA 1
ATOM 735 C C . LYS A 1 96 ? 3.267 9.216 16.968 1.00 81.81 96 LYS A C 1
ATOM 737 O O . LYS A 1 96 ? 4.161 9.631 16.236 1.00 81.81 96 LYS A O 1
ATOM 742 N N . VAL A 1 97 ? 3.012 7.915 17.128 1.00 80.75 97 VAL A N 1
ATOM 743 C CA . VAL A 1 97 ? 3.782 6.863 16.444 1.00 80.75 97 VAL A CA 1
ATOM 744 C C . VAL A 1 97 ? 3.656 6.982 14.926 1.00 80.75 97 VAL A C 1
ATOM 746 O O . VAL A 1 97 ? 4.659 6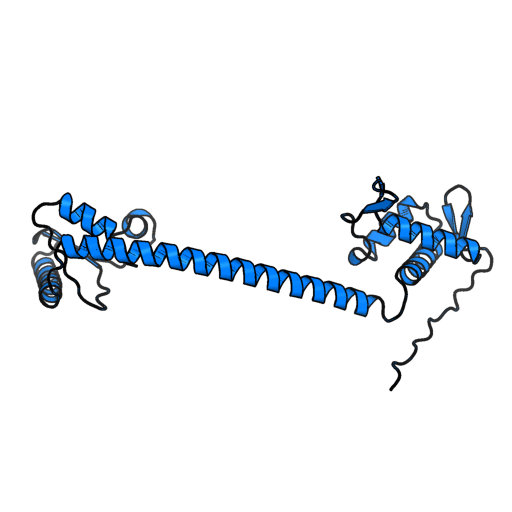.863 14.229 1.00 80.75 97 VAL A O 1
ATOM 749 N N . GLU A 1 98 ? 2.461 7.244 14.396 1.00 79.50 98 GLU A N 1
ATOM 750 C CA . GLU A 1 98 ? 2.256 7.386 12.951 1.00 79.50 98 GLU A CA 1
ATOM 751 C C . GLU A 1 98 ? 3.021 8.587 12.372 1.00 79.50 98 GLU A C 1
ATOM 753 O O . GLU A 1 98 ? 3.633 8.473 11.305 1.00 79.50 98 GLU A O 1
ATOM 758 N N . VAL A 1 99 ? 3.034 9.718 13.087 1.00 80.12 99 VAL A N 1
ATOM 759 C CA . VAL A 1 99 ? 3.802 10.911 12.701 1.00 80.12 99 VAL A CA 1
ATOM 760 C C . VAL A 1 99 ? 5.296 10.596 12.639 1.00 80.12 99 VAL A C 1
ATOM 762 O O . VAL A 1 99 ? 5.923 10.824 11.603 1.00 80.12 99 VAL A O 1
ATOM 765 N N . GLU A 1 100 ? 5.857 10.016 13.700 1.00 77.56 100 GLU A N 1
ATOM 766 C CA . GLU A 1 100 ? 7.282 9.66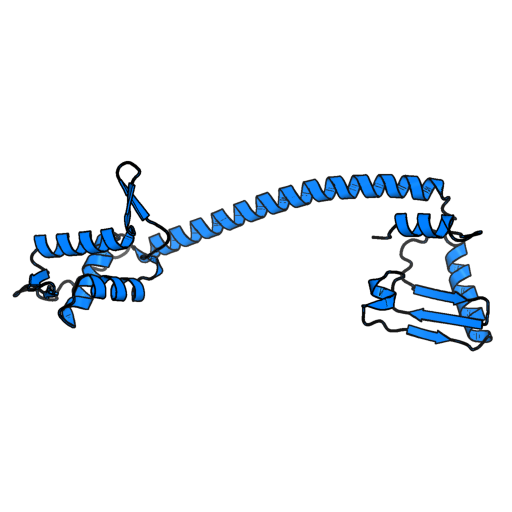5 13.751 1.00 77.56 100 GLU A CA 1
ATOM 767 C C . GLU A 1 100 ? 7.647 8.612 12.694 1.00 77.56 100 GLU A C 1
ATOM 769 O O . GLU A 1 100 ? 8.641 8.749 11.977 1.00 77.56 100 GLU A O 1
ATOM 774 N N . GLN A 1 101 ? 6.804 7.591 12.507 1.00 71.88 101 GLN A N 1
ATOM 775 C CA . GLN A 1 101 ? 7.018 6.562 11.490 1.00 71.88 101 GLN A CA 1
ATOM 776 C C . GLN A 1 101 ? 7.018 7.152 10.076 1.00 71.88 101 GLN A C 1
ATOM 778 O O . GLN A 1 101 ? 7.804 6.717 9.231 1.00 71.88 101 GLN A O 1
ATOM 783 N N . ARG A 1 102 ? 6.169 8.150 9.802 1.00 78.56 102 ARG A N 1
ATOM 784 C CA . ARG A 1 102 ? 6.152 8.852 8.513 1.00 78.56 102 ARG A CA 1
ATOM 785 C C . ARG A 1 102 ? 7.460 9.607 8.276 1.00 78.56 102 ARG A C 1
ATOM 787 O O . ARG A 1 102 ? 8.047 9.454 7.209 1.00 78.56 102 ARG A O 1
ATOM 794 N N . VAL A 1 103 ? 7.959 10.335 9.277 1.00 76.56 103 VAL A N 1
ATOM 795 C CA . VAL A 1 103 ? 9.253 11.042 9.203 1.00 76.56 103 VAL A CA 1
ATOM 796 C C . VAL A 1 103 ? 10.402 10.066 8.924 1.00 76.56 103 VAL A C 1
ATOM 798 O O . VAL A 1 103 ? 11.223 10.301 8.030 1.00 76.56 103 VAL A O 1
ATOM 801 N N . VAL A 1 104 ? 10.435 8.933 9.634 1.00 74.38 104 VAL A N 1
ATOM 802 C CA . VAL A 1 104 ? 11.443 7.882 9.429 1.00 74.38 104 VAL A CA 1
ATOM 803 C C . VAL A 1 104 ? 11.343 7.299 8.020 1.00 74.38 104 VAL A C 1
ATOM 805 O O . VAL A 1 104 ? 12.350 7.250 7.311 1.00 74.38 104 VAL A O 1
ATOM 808 N N . ASN A 1 105 ? 10.143 6.921 7.575 1.00 76.19 105 ASN A N 1
ATOM 809 C CA . ASN A 1 105 ? 9.926 6.324 6.257 1.00 76.19 105 ASN A CA 1
ATOM 810 C C . ASN A 1 105 ? 10.301 7.278 5.116 1.00 76.19 105 ASN A C 1
ATOM 812 O O . ASN A 1 105 ? 10.948 6.856 4.156 1.00 76.19 105 ASN A O 1
ATOM 816 N N . ASP A 1 106 ? 9.960 8.562 5.225 1.00 77.50 106 ASP A N 1
ATOM 817 C CA . ASP A 1 106 ? 10.295 9.565 4.213 1.00 77.50 106 ASP A CA 1
ATOM 818 C C . ASP A 1 106 ? 11.811 9.793 4.125 1.00 77.50 106 ASP A C 1
ATOM 820 O O . ASP A 1 106 ? 12.374 9.884 3.025 1.00 77.50 106 ASP A O 1
ATOM 824 N N . SER A 1 107 ? 12.503 9.808 5.269 1.00 71.31 107 SER A N 1
ATOM 825 C CA . SER A 1 107 ? 13.965 9.920 5.312 1.00 71.31 107 SER A CA 1
ATOM 826 C C . SER A 1 107 ? 14.660 8.682 4.722 1.00 71.31 107 SER A C 1
ATOM 828 O O . SER A 1 107 ? 15.559 8.818 3.882 1.00 71.31 107 SER A O 1
ATOM 830 N N . ALA A 1 108 ? 14.184 7.479 5.058 1.00 70.12 108 ALA A N 1
ATOM 831 C CA . ALA A 1 108 ? 14.694 6.212 4.541 1.00 70.12 108 ALA A CA 1
ATOM 832 C C . ALA A 1 108 ? 14.450 6.079 3.029 1.00 70.12 108 ALA A C 1
ATOM 834 O O . ALA A 1 108 ? 15.353 5.709 2.274 1.00 70.12 108 ALA A O 1
ATOM 835 N N . ALA A 1 109 ? 13.266 6.467 2.549 1.00 72.88 109 ALA A N 1
ATOM 836 C CA . ALA A 1 109 ? 12.934 6.444 1.129 1.00 72.88 109 ALA A CA 1
ATOM 837 C C . ALA A 1 109 ? 13.761 7.459 0.319 1.00 72.88 109 ALA A C 1
ATOM 839 O O . ALA A 1 109 ? 14.100 7.206 -0.841 1.00 72.88 109 ALA A O 1
ATOM 840 N N . LYS A 1 110 ? 14.120 8.610 0.903 1.00 73.31 110 LYS A N 1
ATOM 841 C CA . LYS A 1 110 ? 15.023 9.588 0.273 1.00 73.31 110 LYS A CA 1
ATOM 842 C C . LYS A 1 110 ? 16.454 9.050 0.171 1.00 73.31 110 LYS A C 1
ATOM 844 O O . LYS A 1 110 ? 17.066 9.169 -0.892 1.00 73.31 110 LYS A O 1
ATOM 849 N N . ALA A 1 111 ? 16.958 8.417 1.231 1.00 76.12 111 ALA A N 1
ATOM 850 C CA . ALA A 1 111 ? 18.278 7.789 1.241 1.00 76.12 111 ALA A CA 1
ATOM 851 C C . ALA A 1 111 ? 18.374 6.632 0.229 1.00 76.12 111 ALA A C 1
ATOM 853 O O . ALA A 1 111 ? 19.310 6.592 -0.572 1.00 76.12 111 ALA A O 1
ATOM 854 N N . ALA A 1 112 ? 17.365 5.755 0.183 1.00 71.31 112 ALA A N 1
ATOM 855 C CA . ALA A 1 112 ? 17.303 4.638 -0.761 1.00 71.31 112 ALA A CA 1
ATOM 856 C C . ALA A 1 112 ? 17.282 5.108 -2.227 1.00 71.31 112 ALA A C 1
ATOM 858 O O . ALA A 1 112 ? 18.021 4.587 -3.062 1.00 71.31 112 ALA A O 1
ATOM 859 N N . ARG A 1 113 ? 16.501 6.151 -2.549 1.00 71.25 113 ARG A N 1
ATOM 860 C CA . ARG A 1 113 ? 16.476 6.739 -3.902 1.00 71.25 113 ARG A CA 1
ATOM 861 C C . ARG A 1 113 ? 17.815 7.362 -4.300 1.00 71.25 113 ARG A C 1
ATOM 863 O O . ARG A 1 113 ? 18.218 7.244 -5.456 1.00 71.25 113 ARG A O 1
ATOM 870 N N . ALA A 1 114 ? 18.507 8.020 -3.370 1.00 73.31 114 ALA A N 1
ATOM 871 C CA . ALA A 1 114 ? 19.828 8.590 -3.630 1.00 73.31 114 ALA A CA 1
ATOM 872 C C . ALA A 1 114 ? 20.888 7.501 -3.871 1.00 73.31 114 ALA A C 1
ATOM 874 O O . ALA A 1 114 ? 21.707 7.636 -4.780 1.00 73.31 114 ALA A O 1
ATOM 875 N N . ALA A 1 115 ? 20.842 6.410 -3.101 1.00 75.25 115 ALA A N 1
ATOM 876 C CA . ALA A 1 115 ? 21.723 5.260 -3.282 1.00 75.25 115 ALA A CA 1
ATOM 877 C C . ALA A 1 115 ? 21.491 4.568 -4.635 1.00 75.25 115 ALA A C 1
ATOM 879 O O . ALA A 1 115 ? 22.450 4.335 -5.368 1.00 75.25 115 ALA A O 1
ATOM 880 N N . LEU A 1 116 ? 20.229 4.330 -5.014 1.00 64.94 116 LEU A N 1
ATOM 881 C CA . LEU A 1 116 ? 19.886 3.740 -6.311 1.00 64.94 116 LEU A CA 1
ATOM 882 C C . LEU A 1 116 ? 20.387 4.598 -7.480 1.00 64.94 116 LEU A C 1
ATOM 884 O O . LEU A 1 116 ? 20.985 4.069 -8.410 1.00 64.94 116 LEU A O 1
ATOM 888 N N . ARG A 1 117 ? 20.200 5.924 -7.421 1.00 68.88 117 ARG A N 1
ATOM 889 C CA . ARG A 1 117 ? 20.719 6.832 -8.458 1.00 68.88 117 ARG A CA 1
ATOM 890 C C . ARG A 1 117 ? 22.235 6.737 -8.598 1.00 68.88 117 ARG A C 1
ATOM 892 O O . ARG A 1 117 ? 22.714 6.653 -9.717 1.00 68.88 117 ARG A O 1
ATOM 899 N N . ARG A 1 118 ? 22.976 6.702 -7.485 1.00 74.19 118 ARG A N 1
ATOM 900 C CA . ARG A 1 118 ? 24.439 6.533 -7.514 1.00 74.19 118 ARG A CA 1
ATOM 901 C C . ARG A 1 118 ? 24.854 5.210 -8.151 1.00 74.19 118 ARG A C 1
ATOM 903 O O . ARG A 1 118 ? 25.783 5.199 -8.944 1.00 74.19 118 ARG A O 1
ATOM 910 N N . LEU A 1 119 ? 24.164 4.116 -7.829 1.00 74.19 119 LEU A N 1
ATOM 911 C CA . LEU A 1 119 ? 24.454 2.807 -8.418 1.00 74.19 119 LEU A CA 1
ATOM 912 C C . LEU A 1 119 ? 24.187 2.781 -9.926 1.00 74.19 119 LEU A C 1
ATOM 914 O O . LEU A 1 119 ? 25.004 2.246 -10.665 1.00 74.19 119 LEU A O 1
ATOM 918 N N . LEU A 1 120 ? 23.087 3.391 -10.376 1.00 61.94 120 LEU A N 1
ATOM 919 C CA . LEU A 1 120 ? 22.776 3.513 -11.801 1.00 61.94 120 LEU A CA 1
ATOM 920 C C . LEU A 1 120 ? 23.818 4.368 -12.534 1.00 61.94 120 LEU A C 1
ATOM 922 O O . LEU A 1 120 ? 24.343 3.923 -13.544 1.00 61.94 120 LEU A O 1
ATOM 926 N N . THR A 1 121 ? 24.200 5.527 -11.984 1.00 69.94 121 THR A N 1
ATOM 927 C CA . THR A 1 121 ? 25.263 6.366 -12.568 1.00 69.94 121 THR A CA 1
ATOM 928 C C . THR A 1 121 ? 26.596 5.621 -12.649 1.00 69.94 121 THR A C 1
ATOM 930 O O . THR A 1 121 ? 27.236 5.628 -13.693 1.00 69.94 121 THR A O 1
ATOM 933 N N . ASN A 1 122 ? 26.987 4.911 -11.588 1.00 71.94 122 ASN A N 1
ATOM 934 C CA . ASN A 1 122 ? 28.214 4.115 -11.600 1.00 71.94 122 ASN A CA 1
ATOM 935 C C . ASN A 1 122 ? 28.157 2.983 -12.640 1.00 71.94 122 ASN A C 1
ATOM 937 O O . ASN A 1 122 ? 29.171 2.666 -13.254 1.00 71.94 122 ASN A O 1
ATOM 941 N N . ALA A 1 123 ? 26.993 2.357 -12.836 1.00 63.16 123 ALA A N 1
ATOM 942 C CA . ALA A 1 123 ? 26.815 1.329 -13.855 1.00 63.16 123 ALA A CA 1
ATOM 943 C C . ALA A 1 123 ? 26.926 1.911 -15.274 1.00 63.16 123 ALA A C 1
ATOM 945 O O . ALA A 1 123 ? 27.608 1.319 -16.108 1.00 63.16 123 ALA A O 1
ATOM 946 N N . ASP A 1 124 ? 26.332 3.080 -15.529 1.00 61.78 124 ASP A N 1
ATOM 947 C CA . ASP A 1 124 ? 26.459 3.790 -16.808 1.00 61.78 124 ASP A CA 1
ATOM 948 C C . ASP A 1 124 ? 27.925 4.158 -17.101 1.00 61.78 124 ASP A C 1
ATOM 950 O O . ASP A 1 124 ? 28.415 3.926 -18.209 1.00 61.78 124 ASP A O 1
ATOM 954 N N . ASP A 1 125 ? 28.660 4.641 -16.092 1.00 66.44 125 ASP A N 1
ATOM 955 C CA . ASP A 1 125 ? 30.089 4.958 -16.203 1.00 66.44 125 ASP A CA 1
ATOM 956 C C . ASP A 1 125 ? 30.936 3.710 -16.505 1.00 66.44 125 ASP A C 1
ATOM 958 O O . ASP A 1 125 ? 31.844 3.757 -17.338 1.00 66.44 125 ASP A O 1
ATOM 962 N N . LEU A 1 126 ? 30.621 2.569 -15.879 1.00 65.56 126 LEU A N 1
ATOM 963 C CA . LEU A 1 126 ? 31.293 1.292 -16.140 1.00 65.56 126 LEU A CA 1
ATOM 964 C C . LEU A 1 126 ? 30.985 0.750 -17.540 1.00 65.56 126 LEU A C 1
ATOM 966 O O . LEU A 1 126 ? 31.886 0.240 -18.204 1.00 65.56 126 LEU A O 1
ATOM 970 N N . VAL A 1 127 ? 29.746 0.882 -18.019 1.00 57.41 127 VAL A N 1
ATOM 971 C CA . VAL A 1 127 ? 29.366 0.509 -19.392 1.00 57.41 127 VAL A CA 1
ATOM 972 C C . VAL A 1 127 ? 30.092 1.392 -20.406 1.00 57.41 127 VAL A C 1
ATOM 974 O O . VAL A 1 127 ? 30.600 0.884 -21.407 1.00 57.41 127 VAL A O 1
ATOM 977 N N . LEU A 1 128 ? 30.206 2.694 -20.138 1.00 56.56 128 LEU A N 1
ATOM 978 C CA . LEU A 1 128 ? 30.951 3.625 -20.983 1.00 56.56 128 LEU A CA 1
ATOM 979 C C . LEU A 1 128 ? 32.458 3.317 -20.981 1.00 56.56 128 LEU A C 1
ATOM 981 O O . LEU A 1 128 ? 33.085 3.297 -22.044 1.00 56.56 128 LEU A O 1
ATOM 985 N N . ALA A 1 129 ? 33.043 3.024 -19.818 1.00 60.06 129 ALA A N 1
ATOM 986 C CA . ALA A 1 129 ? 34.439 2.606 -19.684 1.00 60.06 129 ALA A CA 1
ATOM 987 C C . ALA A 1 129 ? 34.717 1.277 -20.416 1.00 60.06 129 ALA A C 1
ATOM 989 O O . ALA A 1 129 ? 35.684 1.171 -21.172 1.00 60.06 129 ALA A O 1
ATOM 990 N N . ALA A 1 130 ? 33.831 0.288 -20.272 1.00 57.69 130 ALA A N 1
ATOM 991 C CA . ALA A 1 130 ? 33.935 -0.999 -20.957 1.00 57.69 130 ALA A CA 1
ATOM 992 C C . ALA A 1 130 ? 33.786 -0.867 -22.482 1.00 57.69 130 ALA A C 1
ATOM 994 O O . ALA A 1 130 ? 34.511 -1.515 -23.232 1.00 57.69 130 ALA A O 1
ATOM 995 N N . ARG A 1 131 ? 32.884 0.001 -22.959 1.00 50.34 131 ARG A N 1
ATOM 996 C CA . ARG A 1 131 ? 32.696 0.265 -24.397 1.00 50.34 131 ARG A CA 1
ATOM 997 C C . ARG A 1 131 ? 33.840 1.047 -25.024 1.00 50.34 131 ARG A C 1
ATOM 999 O O . ARG A 1 131 ? 34.094 0.899 -26.217 1.00 50.34 131 ARG A O 1
ATOM 1006 N N . THR A 1 132 ? 34.507 1.893 -24.247 1.00 54.78 132 THR A N 1
ATOM 1007 C CA . THR A 1 132 ? 35.631 2.678 -24.752 1.00 54.78 132 THR A CA 1
ATOM 1008 C C . THR A 1 132 ? 36.916 1.868 -24.807 1.00 54.78 132 THR A C 1
ATOM 1010 O O . THR A 1 132 ? 37.685 2.101 -25.731 1.00 54.78 132 THR A O 1
ATOM 1013 N N . ALA A 1 133 ? 37.139 0.896 -23.912 1.00 57.09 133 ALA A N 1
ATOM 1014 C CA . ALA A 1 133 ? 38.293 -0.019 -23.941 1.00 57.09 133 ALA A CA 1
ATOM 1015 C C . ALA A 1 133 ? 39.636 0.692 -24.255 1.00 57.09 133 ALA A C 1
ATOM 1017 O O . ALA A 1 133 ? 40.440 0.217 -25.054 1.00 57.09 133 ALA A O 1
ATOM 1018 N N . GLY A 1 134 ? 39.843 1.894 -23.696 1.00 57.53 134 GLY A N 1
ATOM 1019 C CA . GLY A 1 134 ? 41.036 2.725 -23.929 1.00 57.53 134 GLY A CA 1
ATOM 1020 C C . GLY A 1 134 ? 41.013 3.627 -25.178 1.00 57.53 134 GLY A C 1
ATOM 1021 O O . GLY A 1 134 ? 41.960 4.372 -25.417 1.00 57.53 134 GLY A O 1
ATOM 1022 N N . ARG A 1 135 ? 39.939 3.620 -25.974 1.00 59.97 135 ARG A N 1
ATOM 1023 C CA . ARG A 1 135 ? 39.747 4.460 -27.169 1.00 59.97 135 ARG A CA 1
ATOM 1024 C C . ARG A 1 135 ? 38.890 5.687 -26.858 1.00 59.97 135 ARG A C 1
ATOM 1026 O O . ARG A 1 135 ? 37.886 5.609 -26.156 1.00 59.97 135 ARG A O 1
ATOM 1033 N N . SER A 1 136 ? 39.252 6.839 -27.425 1.00 71.06 136 SER A N 1
ATOM 1034 C CA . SER A 1 136 ? 38.455 8.061 -27.269 1.00 71.06 136 SER A CA 1
ATOM 1035 C C . SER A 1 136 ? 37.110 7.951 -28.003 1.00 71.06 136 SER A C 1
ATOM 1037 O O . SER A 1 136 ? 37.016 7.323 -29.058 1.00 71.06 136 SER A O 1
ATOM 1039 N N . LEU A 1 137 ? 36.069 8.619 -27.485 1.00 71.75 137 LEU A N 1
ATOM 1040 C CA . LEU A 1 137 ? 34.752 8.724 -28.136 1.00 71.75 137 LEU A CA 1
ATOM 1041 C C . LEU A 1 137 ? 34.878 9.141 -29.611 1.00 71.75 137 LEU A C 1
ATOM 1043 O O . LEU A 1 137 ? 34.222 8.583 -30.486 1.00 71.75 137 LEU A O 1
ATOM 1047 N N . THR A 1 138 ? 35.759 10.101 -29.892 1.00 75.25 138 THR A N 1
ATOM 1048 C CA . THR A 1 138 ? 36.031 10.568 -31.252 1.00 75.25 138 THR A CA 1
ATOM 1049 C C . THR A 1 138 ? 36.582 9.449 -32.133 1.00 75.25 138 THR A C 1
ATOM 1051 O O . THR A 1 138 ? 36.131 9.325 -33.261 1.00 75.25 138 THR A O 1
ATOM 1054 N N . ALA A 1 13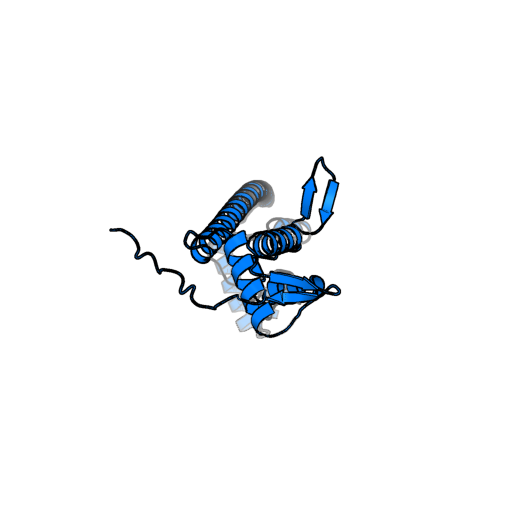9 ? 37.469 8.584 -31.628 1.00 73.56 139 ALA A N 1
ATOM 1055 C CA . ALA A 1 139 ? 38.010 7.460 -32.396 1.00 73.56 139 ALA A CA 1
ATOM 1056 C C . ALA A 1 139 ? 36.937 6.415 -32.760 1.00 73.56 139 ALA A C 1
ATOM 1058 O O . ALA A 1 139 ? 36.939 5.898 -33.873 1.00 73.56 139 ALA A O 1
ATOM 1059 N N . ILE A 1 140 ? 35.991 6.139 -31.855 1.00 76.00 140 ILE A N 1
ATOM 1060 C CA . ILE A 1 140 ? 34.852 5.243 -32.131 1.00 76.00 140 ILE A CA 1
ATOM 1061 C C . ILE A 1 140 ? 33.948 5.847 -33.215 1.00 76.00 140 ILE A C 1
ATOM 1063 O O . ILE A 1 140 ? 33.511 5.155 -34.139 1.00 76.00 140 ILE A O 1
ATOM 1067 N N . LEU A 1 141 ? 33.685 7.154 -33.134 1.00 82.88 141 LEU A N 1
ATOM 1068 C CA . LEU A 1 141 ? 32.884 7.866 -34.129 1.00 82.88 141 LEU A CA 1
ATOM 1069 C C . LEU A 1 141 ? 33.603 7.974 -35.483 1.00 82.88 141 LEU A C 1
ATOM 1071 O O . LEU A 1 141 ? 32.950 7.815 -36.511 1.00 82.88 141 LEU A O 1
ATOM 1075 N N . GLU A 1 142 ? 34.921 8.185 -35.505 1.00 81.38 142 GLU A N 1
ATOM 1076 C CA . GLU A 1 142 ? 35.748 8.180 -36.720 1.00 81.38 142 GLU A CA 1
ATOM 1077 C C . GLU A 1 142 ? 35.648 6.829 -37.447 1.00 81.38 142 GLU A C 1
ATOM 1079 O O . GLU A 1 142 ? 35.307 6.796 -38.632 1.00 81.38 142 GLU A O 1
ATOM 1084 N N . ASP A 1 143 ? 35.841 5.715 -36.734 1.00 78.50 143 ASP A N 1
ATOM 1085 C CA . ASP A 1 143 ? 35.693 4.365 -37.295 1.00 78.50 143 ASP A CA 1
ATOM 1086 C C . ASP A 1 143 ? 34.282 4.125 -37.837 1.00 78.50 143 ASP A C 1
ATOM 1088 O O . ASP A 1 143 ? 34.102 3.577 -38.926 1.00 78.50 143 ASP A O 1
ATOM 1092 N N . THR A 1 144 ? 33.268 4.564 -37.090 1.00 81.44 144 THR A N 1
ATOM 1093 C CA . THR A 1 144 ? 31.864 4.400 -37.482 1.00 81.44 144 THR A CA 1
ATOM 1094 C C . THR A 1 144 ? 31.554 5.190 -38.749 1.00 81.44 144 THR A C 1
ATOM 1096 O O . THR A 1 144 ? 30.904 4.672 -39.656 1.00 81.44 144 THR A O 1
ATOM 1099 N N . VAL A 1 145 ? 32.049 6.426 -38.857 1.00 84.00 145 VAL A N 1
ATOM 1100 C CA . VAL A 1 145 ? 31.898 7.246 -40.065 1.00 84.00 145 VAL A CA 1
ATOM 1101 C C . VAL A 1 145 ? 32.604 6.581 -41.247 1.00 84.00 145 VAL A C 1
ATOM 1103 O O . VAL A 1 145 ? 31.983 6.426 -42.295 1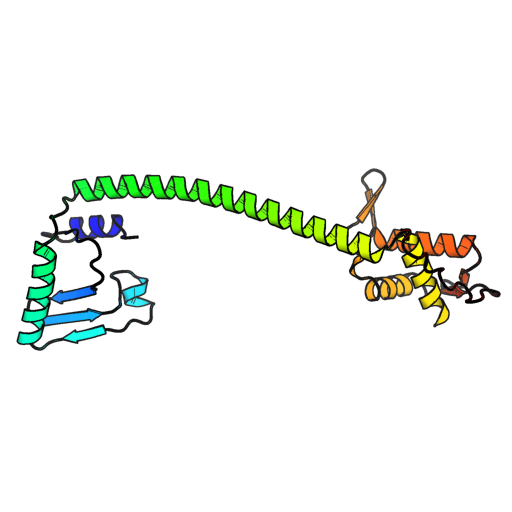.00 84.00 145 VAL A O 1
ATOM 1106 N N . LEU A 1 146 ? 33.844 6.108 -41.091 1.00 82.56 146 LEU A N 1
ATOM 1107 C CA . LEU A 1 146 ? 34.554 5.390 -42.159 1.00 82.56 146 LEU A CA 1
ATOM 1108 C C . LEU A 1 146 ? 33.807 4.123 -42.607 1.00 82.56 146 LEU A C 1
ATOM 1110 O O . LEU A 1 146 ? 33.662 3.887 -43.808 1.00 82.56 146 LEU A O 1
ATOM 1114 N N . TYR A 1 147 ? 33.273 3.342 -41.663 1.00 79.62 147 TYR A N 1
ATOM 1115 C CA . TYR A 1 147 ? 32.461 2.158 -41.955 1.00 79.62 147 TYR A CA 1
ATOM 1116 C C . TYR A 1 147 ? 31.203 2.497 -42.767 1.00 79.62 147 TYR A C 1
ATOM 1118 O O . TYR A 1 147 ? 30.872 1.792 -43.724 1.00 79.62 147 TYR A O 1
ATOM 1126 N N . LEU A 1 148 ? 30.510 3.585 -42.418 1.00 81.81 148 LEU A N 1
ATOM 1127 C CA . LEU A 1 148 ? 29.328 4.047 -43.147 1.00 81.81 148 LEU A CA 1
ATOM 1128 C C . LEU A 1 148 ? 29.682 4.506 -44.570 1.00 81.81 148 LEU A C 1
ATOM 1130 O O . LEU A 1 148 ? 29.000 4.120 -45.520 1.00 81.81 148 LEU A O 1
ATOM 1134 N N . LEU A 1 149 ? 30.772 5.262 -44.725 1.00 84.69 149 LEU A N 1
ATOM 1135 C CA . LEU A 1 149 ? 31.221 5.789 -46.019 1.00 84.69 149 LEU A CA 1
ATOM 1136 C C . LEU A 1 149 ? 31.766 4.714 -46.964 1.00 84.69 149 LEU A C 1
ATOM 1138 O O . LEU A 1 149 ? 31.726 4.898 -48.180 1.00 84.69 149 LEU A O 1
ATOM 1142 N N . LYS A 1 150 ? 32.219 3.571 -46.432 1.00 82.38 150 LYS A N 1
ATOM 1143 C CA . LYS A 1 150 ? 32.588 2.398 -47.238 1.00 82.38 150 LYS A CA 1
ATOM 1144 C C . LYS A 1 150 ? 31.401 1.823 -48.016 1.00 82.38 150 LYS A C 1
ATOM 1146 O O . LYS A 1 150 ? 31.604 1.239 -49.075 1.00 82.38 150 LYS A O 1
ATOM 1151 N N . LYS A 1 151 ? 30.173 1.968 -47.501 1.00 78.75 151 LYS A N 1
ATOM 1152 C CA . LYS A 1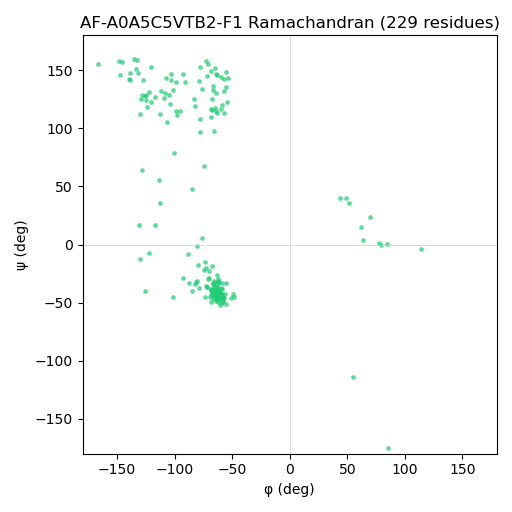 151 ? 28.959 1.430 -48.139 1.00 78.75 151 LYS A CA 1
ATOM 1153 C C . LYS A 1 151 ? 28.391 2.367 -49.199 1.00 78.75 151 LYS A C 1
ATOM 1155 O O . LYS A 1 151 ? 27.933 1.899 -50.235 1.00 78.75 151 LYS A O 1
ATOM 1160 N N . SER A 1 152 ? 28.396 3.670 -48.936 1.00 81.88 152 SER A N 1
ATOM 1161 C CA . SER A 1 152 ? 27.895 4.679 -49.870 1.00 81.88 152 SER A CA 1
ATOM 1162 C C . SER A 1 152 ? 28.316 6.089 -49.444 1.00 81.88 152 SER A C 1
ATOM 1164 O O . SER A 1 152 ? 28.488 6.329 -48.247 1.00 81.88 152 SER A O 1
ATOM 1166 N N . PRO A 1 153 ? 28.392 7.053 -50.379 1.00 89.94 153 PRO A N 1
ATOM 1167 C CA . PRO A 1 153 ? 28.406 8.478 -50.057 1.00 89.94 153 PRO A CA 1
ATOM 1168 C C . PRO A 1 153 ? 27.189 8.882 -49.222 1.00 89.94 153 PRO A C 1
ATOM 1170 O O . PRO A 1 153 ? 26.072 8.474 -49.541 1.00 89.94 153 PRO A O 1
ATOM 1173 N N . LEU A 1 154 ? 27.378 9.682 -48.170 1.00 91.44 154 LEU A N 1
ATOM 1174 C CA . LEU A 1 154 ? 26.281 10.095 -47.283 1.00 91.44 154 LEU A CA 1
ATOM 1175 C C . LEU A 1 154 ? 26.384 11.578 -46.894 1.00 91.44 154 LEU A C 1
ATOM 1177 O O . LEU A 1 154 ? 27.482 12.062 -46.606 1.00 91.44 154 LEU A O 1
ATOM 1181 N N . PRO A 1 155 ? 25.260 12.314 -46.808 1.00 93.75 155 PRO A N 1
ATOM 1182 C CA . PRO A 1 155 ? 25.250 13.643 -46.208 1.00 93.75 155 PRO A CA 1
ATOM 1183 C C . PRO A 1 155 ? 25.385 13.557 -44.679 1.00 93.75 155 PRO A C 1
ATOM 1185 O O . PRO A 1 155 ? 25.033 12.557 -44.052 1.00 93.75 155 PRO A O 1
ATOM 1188 N N . THR A 1 156 ? 25.836 14.642 -44.043 1.00 90.31 156 THR A N 1
ATOM 1189 C CA . THR A 1 156 ? 26.022 14.711 -42.578 1.00 90.31 156 THR A CA 1
ATOM 1190 C C . THR A 1 156 ? 24.751 14.376 -41.784 1.00 90.31 156 THR A C 1
ATOM 1192 O O . THR A 1 156 ? 24.829 13.805 -40.700 1.00 90.31 156 THR A O 1
ATOM 1195 N N . THR A 1 157 ? 23.569 14.717 -42.300 1.00 89.19 157 THR A N 1
ATOM 1196 C CA . THR A 1 157 ? 22.278 14.409 -41.661 1.00 89.19 157 THR A CA 1
ATOM 1197 C C . THR A 1 157 ? 22.011 12.907 -41.580 1.00 89.19 157 THR A C 1
ATOM 1199 O O . THR A 1 157 ? 21.612 12.420 -40.525 1.00 89.19 157 THR A O 1
ATOM 1202 N N . GLU A 1 158 ? 22.298 12.179 -42.656 1.00 88.00 158 GLU A N 1
ATOM 1203 C CA . GLU A 1 158 ? 22.130 10.727 -42.741 1.00 88.00 158 GLU A CA 1
ATOM 1204 C C . GLU A 1 158 ? 23.203 9.996 -41.922 1.00 88.00 158 GLU A C 1
ATOM 1206 O O . GLU A 1 158 ? 22.914 9.008 -41.248 1.00 88.00 158 GLU A O 1
ATOM 1211 N N . ILE A 1 159 ? 24.429 10.534 -41.886 1.00 87.62 159 ILE A N 1
ATOM 1212 C CA . ILE A 1 159 ? 25.487 10.045 -40.991 1.00 87.62 159 ILE A CA 1
ATOM 1213 C C . ILE A 1 159 ? 25.048 10.173 -39.531 1.00 87.62 159 ILE A C 1
ATOM 1215 O O . ILE A 1 159 ? 25.182 9.210 -38.784 1.00 87.62 159 ILE A O 1
ATOM 1219 N N . HIS A 1 160 ? 24.470 11.306 -39.115 1.00 90.06 160 HIS A N 1
ATOM 1220 C CA . HIS A 1 160 ? 23.940 11.442 -37.755 1.00 90.06 160 HIS A CA 1
ATOM 1221 C C . HIS A 1 160 ? 22.864 10.397 -37.442 1.00 90.06 160 HIS A C 1
ATOM 1223 O O . HIS A 1 160 ? 22.921 9.788 -36.378 1.00 90.06 160 HIS A O 1
ATOM 1229 N N . ALA A 1 161 ? 21.905 10.180 -38.349 1.00 84.94 161 ALA A N 1
ATOM 1230 C CA . ALA A 1 161 ? 20.835 9.206 -38.143 1.00 84.94 161 ALA A CA 1
ATOM 1231 C C . ALA A 1 161 ? 21.389 7.783 -37.969 1.00 84.94 161 ALA A C 1
ATOM 1233 O O . ALA A 1 161 ? 21.026 7.084 -37.026 1.00 84.94 161 ALA A O 1
ATOM 1234 N N . ARG A 1 162 ? 22.331 7.375 -38.827 1.00 79.88 162 ARG A N 1
ATOM 1235 C CA . ARG A 1 162 ? 22.940 6.038 -38.771 1.00 79.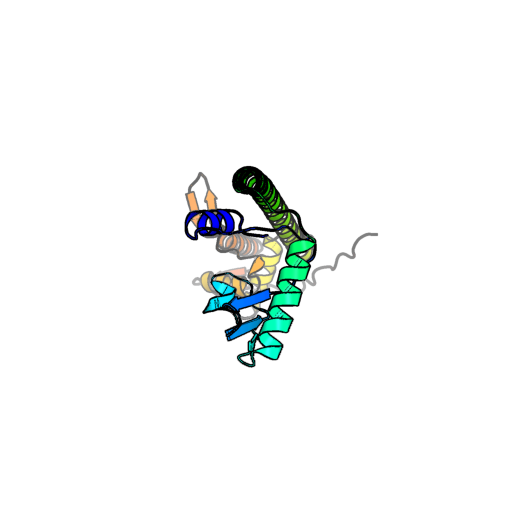88 162 ARG A CA 1
ATOM 1236 C C . ARG A 1 162 ? 23.886 5.865 -37.587 1.00 79.88 162 ARG A C 1
ATOM 1238 O O . ARG A 1 162 ? 23.897 4.803 -36.980 1.00 79.88 162 ARG A O 1
ATOM 1245 N N . VAL A 1 163 ? 24.640 6.899 -37.216 1.00 82.12 163 VAL A N 1
ATOM 1246 C CA . VAL A 1 163 ? 25.470 6.883 -36.001 1.00 82.12 163 VAL A CA 1
ATOM 1247 C C . VAL A 1 163 ? 24.598 6.730 -34.756 1.00 82.12 163 VAL A C 1
ATOM 1249 O O . VAL A 1 163 ? 24.935 5.927 -33.898 1.00 82.12 163 VAL A O 1
ATOM 1252 N N . GLN A 1 164 ? 23.457 7.420 -34.680 1.00 82.81 164 GLN A N 1
ATOM 1253 C CA . GLN A 1 164 ? 22.518 7.281 -33.564 1.00 82.81 164 GLN A CA 1
ATOM 1254 C C . GLN A 1 164 ? 21.865 5.894 -33.509 1.00 82.81 164 GLN A C 1
ATOM 1256 O O . GLN A 1 164 ? 21.627 5.378 -32.424 1.00 82.81 164 GLN A O 1
ATOM 1261 N N . GLN A 1 165 ? 21.605 5.268 -34.660 1.00 76.75 165 GLN A N 1
ATOM 1262 C CA . GLN A 1 165 ? 21.110 3.888 -34.713 1.00 76.75 165 GLN A CA 1
ATOM 1263 C C . GLN A 1 165 ? 22.161 2.867 -34.258 1.00 76.75 165 GLN A C 1
ATOM 1265 O O . GLN A 1 165 ? 21.813 1.896 -33.593 1.00 76.75 165 GLN A O 1
ATOM 1270 N N . ILE A 1 166 ? 23.432 3.068 -34.621 1.00 73.19 166 ILE A N 1
ATOM 1271 C CA . ILE A 1 166 ? 24.530 2.148 -34.282 1.00 73.19 166 ILE A CA 1
ATOM 1272 C C . ILE A 1 166 ? 24.986 2.342 -32.826 1.00 73.19 166 ILE A C 1
ATOM 1274 O O . ILE A 1 166 ? 25.279 1.362 -32.147 1.00 73.19 166 ILE A O 1
ATOM 1278 N N . HIS A 1 167 ? 25.007 3.588 -32.343 1.00 74.62 167 HIS A N 1
ATOM 1279 C CA . HIS A 1 167 ? 25.480 3.972 -31.008 1.00 74.62 167 HIS A CA 1
ATOM 1280 C C . HIS A 1 167 ? 24.450 4.831 -30.257 1.00 74.62 167 HIS A C 1
ATOM 1282 O O . HIS A 1 167 ? 24.717 6.007 -29.979 1.00 74.62 167 HIS A O 1
ATOM 1288 N N . PRO A 1 168 ? 23.261 4.291 -29.933 1.00 73.12 168 PRO A N 1
ATOM 1289 C CA . PRO A 1 168 ? 22.209 5.050 -29.251 1.00 73.12 168 PRO A CA 1
ATOM 1290 C C . PRO A 1 168 ? 22.639 5.542 -27.861 1.00 73.12 168 PRO A C 1
ATOM 1292 O O . PRO A 1 168 ? 22.251 6.625 -27.439 1.00 73.12 168 PRO A O 1
ATOM 1295 N N . ASP A 1 169 ? 23.500 4.787 -27.186 1.00 63.91 169 ASP A N 1
ATOM 1296 C CA . ASP A 1 169 ? 24.104 5.095 -25.886 1.00 63.91 169 ASP A CA 1
ATOM 1297 C C . ASP A 1 169 ? 25.125 6.246 -25.935 1.00 63.91 169 ASP A C 1
ATOM 1299 O O . ASP A 1 169 ? 25.265 6.987 -24.967 1.00 63.91 169 ASP A O 1
ATOM 1303 N N . LEU A 1 170 ? 25.807 6.451 -27.069 1.00 70.75 170 LEU A N 1
ATOM 1304 C CA . LEU A 1 170 ? 26.734 7.579 -27.264 1.00 70.75 170 LEU A CA 1
ATOM 1305 C C . LEU A 1 170 ? 26.022 8.834 -27.801 1.00 70.75 170 LEU A C 1
ATOM 1307 O O . LEU A 1 170 ? 26.624 9.910 -27.887 1.00 70.75 170 LEU A O 1
ATOM 1311 N N . CYS A 1 171 ? 24.746 8.700 -28.173 1.00 74.88 171 CYS A N 1
ATOM 1312 C CA . CYS A 1 171 ? 23.941 9.720 -28.837 1.00 74.88 171 CYS A CA 1
ATOM 1313 C C . CYS A 1 171 ? 22.799 10.224 -27.946 1.00 74.88 171 CYS A C 1
ATOM 1315 O O . CYS A 1 171 ? 21.634 10.228 -28.348 1.00 74.88 171 CYS A O 1
ATOM 1317 N N . ASP A 1 172 ? 23.150 10.693 -26.745 1.00 74.62 172 ASP A N 1
ATOM 1318 C CA . ASP A 1 172 ? 22.187 11.253 -25.798 1.00 74.62 172 ASP A CA 1
ATOM 1319 C C . ASP A 1 172 ? 21.614 12.592 -26.294 1.00 74.62 172 ASP A C 1
ATOM 1321 O O . ASP A 1 172 ? 22.282 13.632 -26.350 1.00 74.62 172 ASP A O 1
ATOM 1325 N N . ASP A 1 173 ? 20.339 12.553 -26.664 1.00 77.38 173 ASP A N 1
ATOM 1326 C CA . ASP A 1 173 ? 19.588 13.689 -27.177 1.00 77.38 173 ASP A CA 1
ATOM 1327 C C . ASP A 1 173 ? 19.211 14.723 -26.108 1.00 77.38 173 ASP A C 1
ATOM 1329 O O . ASP A 1 173 ? 18.865 15.849 -26.475 1.00 77.38 173 ASP A O 1
ATOM 1333 N N . SER A 1 174 ? 19.305 14.369 -24.823 1.00 70.56 174 SER A N 1
ATOM 1334 C CA . SER A 1 174 ? 19.033 15.260 -23.691 1.00 70.56 174 SER A CA 1
ATOM 1335 C C . SER A 1 174 ? 20.205 16.198 -23.376 1.00 70.56 174 SER A C 1
ATOM 1337 O O . SER A 1 174 ? 20.025 17.244 -22.748 1.00 70.56 174 SER A O 1
ATOM 1339 N N . VAL A 1 175 ? 21.407 15.879 -23.870 1.00 70.94 175 VAL A N 1
ATOM 1340 C CA . VAL A 1 175 ? 22.630 16.636 -23.586 1.00 70.94 175 VAL A CA 1
ATOM 1341 C C . VAL A 1 175 ? 22.945 17.622 -24.713 1.00 70.94 175 VAL A C 1
ATOM 1343 O O . VAL A 1 175 ? 23.361 17.272 -25.825 1.00 70.94 175 VAL A O 1
ATOM 1346 N N . HIS A 1 176 ? 22.818 18.910 -24.396 1.00 68.06 176 HIS A N 1
ATOM 1347 C CA . HIS A 1 176 ? 23.169 20.013 -25.288 1.00 68.06 176 HIS A CA 1
ATOM 1348 C C . HIS A 1 176 ? 24.609 20.490 -25.081 1.00 68.06 176 HIS A C 1
ATOM 1350 O O . HIS A 1 176 ? 25.139 20.505 -23.971 1.00 68.06 176 HIS A O 1
ATOM 1356 N N . ARG A 1 177 ? 25.255 20.931 -26.164 1.00 63.62 177 ARG A N 1
ATOM 1357 C CA . ARG A 1 177 ? 26.555 21.601 -26.092 1.00 63.62 177 ARG A CA 1
ATOM 1358 C C . ARG A 1 177 ? 26.356 23.073 -25.753 1.00 63.62 177 ARG A C 1
ATOM 1360 O O . ARG A 1 177 ? 25.764 23.808 -26.540 1.00 63.62 177 ARG A O 1
ATOM 1367 N N . MET A 1 178 ? 26.915 23.502 -24.627 1.00 57.06 178 MET A N 1
ATOM 1368 C CA . MET A 1 178 ? 26.855 24.885 -24.155 1.00 57.06 178 MET A CA 1
ATOM 1369 C C . MET A 1 178 ? 28.202 25.588 -24.385 1.00 57.06 178 MET A C 1
ATOM 1371 O O . MET A 1 178 ? 29.234 25.065 -23.972 1.00 57.06 178 MET A O 1
ATOM 1375 N N . ILE A 1 179 ? 28.213 26.766 -25.019 1.00 50.75 179 ILE A N 1
ATOM 1376 C CA . ILE A 1 179 ? 29.375 27.681 -25.032 1.00 50.75 179 ILE A CA 1
ATOM 1377 C C . ILE A 1 179 ? 28.907 29.036 -24.516 1.00 50.75 179 ILE A C 1
ATOM 1379 O O . ILE A 1 179 ? 27.922 29.569 -25.027 1.00 50.75 179 ILE A O 1
ATOM 1383 N N . ALA A 1 180 ? 29.615 29.597 -23.530 1.00 45.81 180 ALA A N 1
ATOM 1384 C CA . ALA A 1 180 ? 29.309 30.913 -22.957 1.00 45.81 180 ALA A CA 1
ATOM 1385 C C . ALA A 1 180 ? 27.814 31.073 -22.590 1.00 45.81 180 ALA A C 1
ATOM 1387 O O . ALA A 1 180 ? 27.194 32.096 -22.866 1.00 45.81 180 ALA A O 1
ATOM 1388 N N . GLY A 1 181 ? 27.210 30.013 -22.036 1.00 61.38 181 GLY A N 1
ATOM 1389 C CA . GLY A 1 181 ? 25.807 29.996 -21.605 1.00 61.38 181 GLY A CA 1
ATOM 1390 C C . GLY A 1 181 ? 24.753 29.805 -22.707 1.00 61.38 181 GLY A C 1
ATOM 1391 O O . GLY A 1 181 ? 23.571 29.746 -22.385 1.00 61.38 181 GLY A O 1
ATOM 1392 N N . ARG A 1 182 ? 25.130 29.664 -23.987 1.00 60.25 182 ARG A N 1
ATOM 1393 C CA . ARG A 1 182 ? 24.191 29.420 -25.104 1.00 60.25 182 ARG A CA 1
ATOM 1394 C C . ARG A 1 182 ? 24.280 27.983 -25.626 1.00 60.25 182 ARG A C 1
ATOM 1396 O O . ARG A 1 182 ? 25.372 27.420 -25.692 1.00 60.25 182 ARG A O 1
ATOM 1403 N N . SER A 1 183 ? 23.137 27.413 -26.019 1.00 68.00 183 SER A N 1
ATOM 1404 C CA . SER A 1 183 ? 23.021 26.058 -26.584 1.00 68.00 183 SER A CA 1
ATOM 1405 C C . SER A 1 183 ? 23.328 26.054 -28.085 1.00 68.00 183 SER A C 1
ATOM 1407 O O . SER A 1 183 ? 22.695 26.774 -28.851 1.00 68.00 183 SER A O 1
ATOM 1409 N N . TYR A 1 184 ? 24.278 25.218 -28.511 1.00 61.44 184 TYR A N 1
ATOM 1410 C CA . TYR A 1 184 ? 24.725 25.067 -29.906 1.00 61.44 184 TYR A CA 1
ATOM 1411 C C . TYR A 1 184 ? 24.354 23.690 -30.484 1.00 61.44 184 TYR A C 1
ATOM 1413 O O . TYR A 1 184 ? 25.096 23.085 -31.263 1.00 61.44 184 TYR A O 1
ATOM 1421 N N . GLY A 1 185 ? 23.186 23.181 -30.085 1.00 75.50 185 GLY A N 1
ATOM 1422 C CA . GLY A 1 185 ? 22.667 21.877 -30.497 1.00 75.50 185 GLY A CA 1
ATOM 1423 C C . GLY A 1 185 ? 23.179 20.710 -29.646 1.00 75.50 185 GLY A C 1
ATOM 1424 O O . GLY A 1 185 ? 23.852 20.896 -28.634 1.00 75.50 185 GLY A O 1
ATOM 1425 N N . LYS A 1 186 ? 22.815 19.488 -30.045 1.00 81.88 186 LYS A N 1
ATOM 1426 C CA . LYS A 1 186 ? 23.110 18.256 -29.295 1.00 81.88 186 LYS A CA 1
ATOM 1427 C C . LYS A 1 186 ? 24.613 17.965 -29.269 1.00 81.88 186 LYS A C 1
ATOM 1429 O O . LYS A 1 186 ? 25.281 18.076 -30.303 1.00 81.88 186 LYS A O 1
ATOM 1434 N N . ARG A 1 187 ? 25.144 17.582 -28.104 1.00 80.62 187 ARG A N 1
ATOM 1435 C CA . ARG A 1 187 ? 26.587 17.378 -27.886 1.00 80.62 187 ARG A CA 1
ATOM 1436 C C . ARG A 1 187 ? 27.156 16.281 -28.785 1.00 80.62 187 ARG A C 1
ATOM 1438 O O . ARG A 1 187 ? 28.185 16.506 -29.416 1.00 80.62 187 ARG A O 1
ATOM 1445 N N . TRP A 1 188 ? 26.457 15.158 -28.930 1.00 81.94 188 TRP A N 1
ATOM 1446 C CA . TRP A 1 188 ? 26.920 14.041 -29.758 1.00 81.94 188 TRP A CA 1
ATOM 1447 C C . TRP A 1 188 ? 27.015 14.400 -31.250 1.00 81.94 188 TRP A C 1
ATOM 1449 O O . TRP A 1 188 ? 27.991 14.053 -31.908 1.00 81.94 188 TRP A O 1
ATOM 1459 N N . LYS A 1 189 ? 26.075 15.200 -31.781 1.00 86.75 189 LYS A N 1
ATOM 1460 C CA . LYS A 1 189 ? 26.135 15.698 -33.171 1.00 86.75 189 LYS A CA 1
ATOM 1461 C C . LYS A 1 189 ? 27.358 16.579 -33.401 1.00 86.75 189 LYS A C 1
ATOM 1463 O O . LYS A 1 189 ? 27.895 16.628 -34.501 1.00 86.75 189 LYS A O 1
ATOM 1468 N N . HIS A 1 190 ? 27.805 17.308 -32.380 1.00 85.25 190 HIS A N 1
ATOM 1469 C CA . HIS A 1 190 ? 29.061 18.043 -32.470 1.00 85.25 190 HIS A CA 1
ATOM 1470 C C . HIS A 1 190 ? 30.262 17.092 -32.511 1.00 85.25 190 HIS A C 1
ATOM 1472 O O . HIS A 1 190 ? 31.097 17.251 -33.392 1.00 85.25 190 HIS A O 1
ATOM 1478 N N . SER A 1 191 ? 30.302 16.068 -31.655 1.00 83.88 191 SER A N 1
ATOM 1479 C CA . SER A 1 191 ? 31.362 15.050 -31.668 1.00 83.88 191 SER A CA 1
ATOM 1480 C C . SER A 1 191 ? 31.468 14.307 -33.007 1.00 83.88 191 SER A C 1
ATOM 1482 O O . SER A 1 191 ? 32.577 14.088 -33.487 1.00 83.88 191 SER A O 1
ATOM 1484 N N . VAL A 1 192 ? 30.341 13.995 -33.662 1.00 88.19 192 VAL A N 1
ATOM 1485 C CA . VAL A 1 192 ? 30.339 13.404 -35.016 1.00 88.19 192 VAL A CA 1
ATOM 1486 C C . VAL A 1 192 ? 30.943 14.362 -36.044 1.00 88.19 192 VAL A C 1
ATOM 1488 O O . VAL A 1 192 ? 31.759 13.943 -36.861 1.00 88.19 192 VAL A O 1
ATOM 1491 N N . ARG A 1 193 ? 30.613 15.658 -35.985 1.00 87.88 193 ARG A N 1
ATOM 1492 C CA . ARG A 1 193 ? 31.230 16.662 -36.870 1.00 87.88 193 ARG A CA 1
ATOM 1493 C C . ARG A 1 193 ? 32.728 16.814 -36.613 1.00 87.88 193 ARG A C 1
ATOM 1495 O O . ARG A 1 193 ? 33.480 16.963 -37.566 1.00 87.88 193 ARG A O 1
ATOM 1502 N N . THR A 1 194 ? 33.167 16.746 -35.356 1.00 87.25 194 THR A N 1
ATOM 1503 C CA . THR A 1 194 ? 34.596 16.744 -35.009 1.00 87.25 194 THR A CA 1
ATOM 1504 C C . THR A 1 194 ? 35.308 15.541 -35.627 1.00 87.25 194 THR A C 1
ATOM 1506 O O . THR A 1 194 ? 36.334 15.722 -36.274 1.00 87.25 194 THR A O 1
ATOM 1509 N N . ALA A 1 195 ? 34.727 14.340 -35.520 1.00 86.12 195 ALA A N 1
ATOM 1510 C CA . ALA A 1 195 ? 35.256 13.140 -36.168 1.00 86.12 195 ALA A CA 1
ATOM 1511 C C . ALA A 1 195 ? 35.339 13.303 -37.698 1.00 86.12 195 ALA A C 1
ATOM 1513 O O . ALA A 1 195 ? 36.364 13.004 -38.304 1.00 86.12 195 ALA A O 1
ATOM 1514 N N . GLN A 1 196 ? 34.300 13.851 -38.336 1.00 89.56 196 GLN A N 1
ATOM 1515 C CA . GLN A 1 196 ? 34.312 14.149 -39.772 1.00 89.56 196 GLN A CA 1
ATOM 1516 C C . GLN A 1 196 ? 35.426 15.137 -40.166 1.00 89.56 196 GLN A C 1
ATOM 1518 O O . GLN A 1 196 ? 36.118 14.911 -41.160 1.00 89.56 196 GLN A O 1
ATOM 1523 N N . SER A 1 197 ? 35.635 16.208 -39.389 1.00 89.50 197 SER A N 1
ATOM 1524 C CA . SER A 1 197 ? 36.731 17.162 -39.613 1.00 89.50 197 SER A CA 1
ATOM 1525 C C . SER A 1 197 ? 38.102 16.500 -39.483 1.00 89.50 197 SER A C 1
ATOM 1527 O O . SER A 1 197 ? 38.927 16.662 -40.377 1.00 89.50 197 SER A O 1
ATOM 1529 N N . HIS A 1 198 ? 38.324 15.685 -38.448 1.00 89.44 198 HIS A N 1
ATOM 1530 C CA . HIS A 1 198 ? 39.580 14.948 -38.277 1.00 89.44 198 HIS A CA 1
ATOM 1531 C C . HIS A 1 198 ? 39.855 13.990 -39.443 1.00 89.44 198 HIS A C 1
ATOM 1533 O O . HIS A 1 198 ? 40.970 13.935 -39.960 1.00 89.44 198 HIS A O 1
ATOM 1539 N N . LEU A 1 199 ? 38.842 13.244 -39.898 1.00 85.81 199 LEU A N 1
ATOM 1540 C CA . LEU A 1 199 ? 38.978 12.345 -41.049 1.00 85.81 199 LEU A CA 1
ATOM 1541 C C . LEU A 1 199 ? 39.299 13.105 -42.338 1.00 85.81 199 LEU A C 1
ATOM 1543 O O . LEU A 1 199 ? 40.038 12.591 -43.179 1.00 85.81 199 LEU A O 1
ATOM 1547 N N . LYS A 1 200 ? 38.765 14.321 -42.489 1.00 88.62 200 LYS A N 1
ATOM 1548 C CA . LYS A 1 200 ? 39.075 15.209 -43.612 1.00 88.62 200 LYS A CA 1
ATOM 1549 C C . LYS A 1 200 ? 40.511 15.710 -43.566 1.00 88.62 200 LYS A C 1
ATOM 1551 O O . LYS A 1 200 ? 41.212 15.618 -44.568 1.00 88.62 200 LYS A O 1
ATOM 1556 N N . GLU A 1 201 ? 40.948 16.213 -42.415 1.00 85.56 201 GLU A N 1
ATOM 1557 C CA . GLU A 1 201 ? 42.315 16.704 -42.198 1.00 85.56 201 GLU A CA 1
ATOM 1558 C C . GLU A 1 201 ? 43.356 15.603 -42.426 1.00 85.56 201 GLU A C 1
ATOM 1560 O O . GLU A 1 201 ? 44.399 15.846 -43.026 1.00 85.56 201 GLU A O 1
ATOM 1565 N N . ARG A 1 202 ? 43.039 14.368 -42.023 1.00 83.81 202 ARG A N 1
ATOM 1566 C CA . ARG A 1 202 ? 43.888 13.183 -42.224 1.00 83.81 202 ARG A CA 1
ATOM 1567 C C . ARG A 1 202 ? 43.791 12.580 -43.628 1.00 83.81 202 ARG A C 1
ATOM 1569 O O . ARG A 1 202 ? 44.454 11.584 -43.901 1.00 83.81 202 ARG A O 1
ATOM 1576 N N . GLY A 1 203 ? 42.964 13.149 -44.507 1.00 84.12 203 GLY A N 1
ATOM 1577 C CA . GLY A 1 203 ? 42.813 12.700 -45.889 1.00 84.12 203 GLY A CA 1
ATOM 1578 C C . GLY A 1 203 ? 42.130 11.339 -46.045 1.00 84.12 203 GLY A C 1
ATOM 1579 O O . GLY A 1 203 ? 42.340 10.678 -47.052 1.00 84.12 203 GLY A O 1
ATOM 1580 N N . PHE A 1 204 ? 41.328 10.894 -45.073 1.00 83.81 204 PHE A N 1
ATOM 1581 C CA . PHE A 1 204 ? 40.597 9.618 -45.142 1.00 83.81 204 PHE A CA 1
ATOM 1582 C C . PHE A 1 204 ? 39.186 9.766 -45.708 1.00 83.81 204 PHE A C 1
ATOM 1584 O O . PHE A 1 204 ? 38.663 8.840 -46.328 1.00 83.81 204 PHE A O 1
ATOM 1591 N N . ALA A 1 205 ? 38.576 10.936 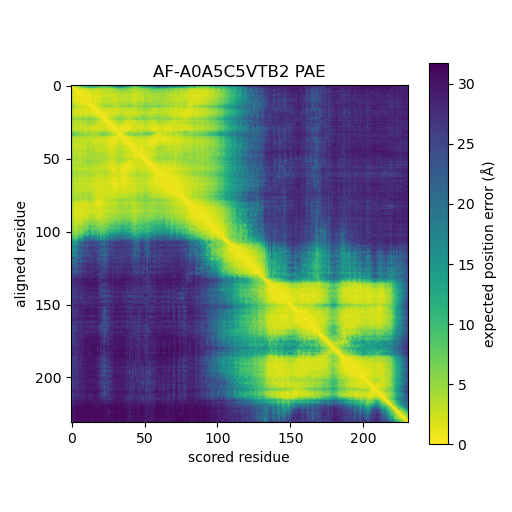-45.526 1.00 87.06 205 ALA A N 1
ATOM 1592 C CA . ALA A 1 205 ? 37.277 11.266 -46.086 1.00 87.06 205 ALA A CA 1
ATOM 1593 C C . ALA A 1 205 ? 37.304 12.659 -46.720 1.00 87.06 205 ALA A C 1
ATOM 1595 O O . ALA A 1 205 ? 38.044 13.540 -46.294 1.00 87.06 205 ALA A O 1
ATOM 1596 N N . VAL A 1 206 ? 36.481 12.877 -47.737 1.00 90.56 206 VAL A N 1
ATOM 1597 C CA . VAL A 1 206 ? 36.339 14.169 -48.412 1.00 90.56 206 VAL A CA 1
ATOM 1598 C C . VAL A 1 206 ? 34.864 14.515 -48.556 1.00 90.56 206 VAL A C 1
ATOM 1600 O O . VAL A 1 206 ? 34.024 13.633 -48.698 1.00 90.56 206 VAL A O 1
ATOM 1603 N N . LEU A 1 207 ? 34.546 15.806 -48.506 1.00 90.31 207 LEU A N 1
ATOM 1604 C CA . LEU A 1 207 ? 33.198 16.314 -48.744 1.00 90.31 207 LEU A CA 1
ATOM 1605 C C . LEU A 1 207 ? 33.124 16.821 -50.188 1.00 90.31 207 LEU A C 1
ATOM 1607 O O . LEU A 1 207 ? 33.814 17.784 -50.522 1.00 90.31 207 LEU A O 1
ATOM 1611 N N . ARG A 1 208 ? 32.312 16.176 -51.029 1.00 87.88 208 ARG A N 1
ATOM 1612 C CA . ARG A 1 208 ? 32.064 16.552 -52.430 1.00 87.88 208 ARG A CA 1
ATOM 1613 C C . ARG A 1 208 ? 30.564 16.701 -52.638 1.00 87.88 208 ARG A C 1
ATOM 1615 O O . ARG A 1 208 ? 29.814 15.816 -52.247 1.00 87.88 208 ARG A O 1
ATOM 1622 N N . ASP A 1 209 ? 30.130 17.834 -53.179 1.00 85.75 209 ASP A N 1
ATOM 1623 C CA . ASP A 1 209 ? 28.713 18.114 -53.465 1.00 85.75 209 ASP A CA 1
ATOM 1624 C C . ASP A 1 209 ? 27.769 17.884 -52.265 1.00 85.75 209 ASP A C 1
ATOM 1626 O O . ASP A 1 209 ? 26.646 17.406 -52.396 1.00 85.75 209 ASP A O 1
ATOM 1630 N N . GLY A 1 210 ? 28.243 18.193 -51.051 1.00 85.56 210 GLY A N 1
ATOM 1631 C CA . GLY A 1 210 ? 27.485 17.994 -49.808 1.00 85.56 210 GLY A CA 1
ATOM 1632 C C . GLY A 1 210 ? 27.436 16.547 -49.296 1.00 85.56 210 GLY A C 1
ATOM 1633 O O . GLY A 1 210 ? 26.842 16.294 -48.245 1.00 85.56 210 GLY A O 1
ATOM 1634 N N . LEU A 1 211 ? 28.097 15.612 -49.982 1.00 90.06 211 LEU A N 1
ATOM 1635 C CA . LEU A 1 211 ? 28.205 14.204 -49.616 1.00 90.06 211 LEU A CA 1
ATOM 1636 C C . LEU A 1 211 ? 29.618 13.877 -49.134 1.00 90.06 211 LEU A C 1
ATOM 1638 O O . LEU A 1 211 ? 30.617 14.201 -49.778 1.00 90.06 211 LEU A O 1
ATOM 1642 N N . TRP A 1 212 ? 29.709 13.224 -47.982 1.00 91.62 212 TRP A N 1
ATOM 1643 C CA . TRP A 1 212 ? 30.964 12.656 -47.515 1.00 91.62 212 TRP A CA 1
ATOM 1644 C C . TRP A 1 212 ? 31.257 11.378 -48.292 1.00 91.62 212 TRP A C 1
ATOM 1646 O O . TRP A 1 212 ? 30.379 10.530 -48.445 1.00 91.62 212 TRP A O 1
ATOM 1656 N N . THR A 1 213 ? 32.492 11.231 -48.761 1.00 89.56 213 THR A N 1
ATOM 1657 C CA . THR A 1 213 ? 33.000 10.031 -49.433 1.00 89.56 213 THR A CA 1
ATOM 1658 C C . THR A 1 213 ? 34.348 9.646 -48.845 1.00 89.56 213 THR A C 1
ATOM 1660 O O . THR A 1 213 ? 35.051 10.490 -48.289 1.00 89.56 213 THR A O 1
ATOM 1663 N N . LEU A 1 214 ? 34.753 8.386 -49.001 1.00 87.62 214 LEU A N 1
ATOM 1664 C CA . LEU A 1 214 ? 36.141 8.004 -48.742 1.00 87.62 214 LEU A CA 1
ATOM 1665 C C . LEU A 1 214 ? 37.076 8.731 -49.717 1.00 87.62 214 LEU A C 1
ATOM 1667 O O . LEU A 1 214 ? 36.705 9.016 -50.862 1.00 87.62 214 LEU A O 1
ATOM 1671 N N . ALA A 1 215 ? 38.275 9.070 -49.252 1.00 86.31 215 ALA A N 1
ATOM 1672 C CA . ALA A 1 215 ? 39.282 9.692 -50.097 1.00 86.31 215 ALA A CA 1
ATOM 1673 C C . ALA A 1 215 ? 39.857 8.676 -51.111 1.00 86.31 215 ALA A C 1
ATOM 1675 O O . ALA A 1 215 ? 40.024 7.499 -50.771 1.00 86.31 215 ALA A O 1
ATOM 1676 N N . PRO A 1 216 ? 40.195 9.104 -52.344 1.00 66.19 216 PRO A N 1
ATOM 1677 C CA . PRO A 1 216 ? 40.875 8.241 -53.305 1.00 66.19 216 PRO A CA 1
ATOM 1678 C C . PRO A 1 216 ? 42.254 7.849 -52.752 1.00 66.19 216 PRO A C 1
ATOM 1680 O O . PRO A 1 216 ? 43.110 8.712 -52.584 1.00 66.19 216 PRO A O 1
ATOM 1683 N N . GLY A 1 217 ? 42.450 6.565 -52.432 1.00 61.62 217 GLY A N 1
ATOM 1684 C CA . GLY A 1 217 ? 43.689 6.038 -51.837 1.00 61.62 217 GLY A CA 1
ATOM 1685 C C . GLY A 1 217 ? 43.557 5.505 -50.405 1.00 61.62 217 GLY A C 1
ATOM 1686 O O . GLY A 1 217 ? 44.519 4.954 -49.878 1.00 61.62 217 GLY A O 1
ATOM 1687 N N . TRP A 1 218 ? 42.382 5.613 -49.775 1.00 61.31 218 TRP A N 1
ATOM 1688 C CA . TRP A 1 218 ? 42.136 4.976 -48.478 1.00 61.31 218 TRP A CA 1
ATOM 1689 C C . TRP A 1 218 ? 42.117 3.439 -48.615 1.00 61.31 218 TRP A C 1
ATOM 1691 O O . TRP A 1 218 ? 41.248 2.884 -49.288 1.00 61.31 218 TRP A O 1
ATOM 1701 N N . GLN A 1 219 ? 43.075 2.753 -47.982 1.00 59.41 219 GLN A N 1
ATOM 1702 C CA . GLN A 1 219 ? 43.148 1.287 -47.886 1.00 59.41 219 GLN A CA 1
ATOM 1703 C C . GLN A 1 219 ? 42.689 0.824 -46.493 1.00 59.41 219 GLN A C 1
ATOM 1705 O O . GLN A 1 219 ? 42.980 1.473 -45.489 1.00 59.41 219 GLN A O 1
ATOM 1710 N N . SER A 1 220 ? 41.961 -0.295 -46.423 1.00 54.59 220 SER A N 1
ATOM 1711 C CA . SER A 1 220 ? 41.278 -0.761 -45.204 1.00 54.59 220 SER A CA 1
ATOM 1712 C C . SER A 1 220 ? 42.172 -1.404 -44.138 1.00 54.59 220 SER A C 1
ATOM 1714 O O . SER A 1 220 ? 41.644 -1.881 -43.135 1.00 54.59 220 SER A O 1
ATOM 1716 N N . ASP A 1 221 ? 43.494 -1.415 -44.306 1.00 46.38 221 ASP A N 1
ATOM 1717 C CA . ASP A 1 221 ? 44.413 -2.201 -43.468 1.00 46.38 221 ASP A CA 1
ATOM 1718 C C . ASP A 1 221 ? 44.822 -1.493 -42.170 1.00 46.38 221 ASP A C 1
ATOM 1720 O O . ASP A 1 221 ? 45.978 -1.481 -41.753 1.00 46.38 221 ASP A O 1
ATOM 1724 N N . ARG A 1 222 ? 43.834 -0.948 -41.459 1.00 46.75 222 ARG A N 1
ATOM 1725 C CA . ARG A 1 222 ? 43.918 -0.841 -40.002 1.00 46.75 222 ARG A CA 1
ATOM 1726 C C . ARG A 1 222 ? 43.094 -1.969 -39.399 1.00 46.75 222 ARG A C 1
ATOM 1728 O O . ARG A 1 222 ? 41.982 -1.753 -38.925 1.00 46.75 222 ARG A O 1
ATOM 1735 N N . ALA A 1 223 ? 43.670 -3.170 -39.376 1.00 37.31 223 ALA A N 1
ATOM 1736 C CA . ALA A 1 223 ? 43.423 -4.043 -38.240 1.00 37.31 223 ALA A CA 1
ATOM 1737 C C . ALA A 1 223 ? 43.865 -3.250 -37.003 1.00 37.31 223 ALA A C 1
ATOM 1739 O O . ALA A 1 223 ? 45.030 -2.872 -36.877 1.00 37.31 223 ALA A O 1
ATOM 1740 N N . VAL A 1 224 ? 42.907 -2.887 -36.154 1.00 38.44 224 VAL A N 1
ATOM 1741 C CA . VAL A 1 224 ? 43.196 -2.308 -34.843 1.00 38.44 224 VAL A CA 1
ATOM 1742 C C . VAL A 1 224 ? 44.123 -3.303 -34.138 1.00 38.44 224 VAL A C 1
ATOM 1744 O O . VAL A 1 224 ? 43.733 -4.468 -34.027 1.00 38.44 224 VAL A O 1
ATOM 1747 N N . PRO A 1 225 ? 45.338 -2.919 -33.700 1.00 32.47 225 PRO A N 1
ATOM 1748 C CA . PRO A 1 225 ? 46.117 -3.800 -32.851 1.00 32.47 225 PRO A CA 1
ATOM 1749 C C . PRO A 1 225 ? 45.269 -4.050 -31.607 1.00 32.47 225 PRO A C 1
ATOM 1751 O O . PRO A 1 225 ? 44.932 -3.108 -30.887 1.00 32.47 225 PRO A O 1
ATOM 1754 N N . ILE A 1 226 ? 44.879 -5.303 -31.388 1.00 35.78 226 ILE A N 1
ATOM 1755 C CA . ILE A 1 226 ? 44.431 -5.743 -30.074 1.00 35.78 226 ILE A CA 1
ATOM 1756 C C . ILE A 1 226 ? 45.688 -5.637 -29.218 1.00 35.78 226 ILE A C 1
ATOM 1758 O O . ILE A 1 226 ? 46.570 -6.486 -29.312 1.00 35.78 226 ILE A O 1
ATOM 1762 N N . ILE A 1 227 ? 45.822 -4.536 -28.482 1.00 40.94 227 ILE A N 1
ATOM 1763 C CA . ILE A 1 227 ? 46.820 -4.438 -27.423 1.00 40.94 227 ILE A CA 1
ATOM 1764 C C . ILE A 1 227 ? 46.379 -5.495 -26.403 1.00 40.94 227 ILE A C 1
ATOM 1766 O O . ILE A 1 227 ? 45.250 -5.390 -25.909 1.00 40.94 227 ILE A O 1
ATOM 1770 N N . PRO A 1 228 ? 47.164 -6.562 -26.166 1.00 34.50 228 PRO A N 1
ATOM 1771 C CA . PRO A 1 228 ? 46.827 -7.500 -25.110 1.00 34.50 228 PRO A CA 1
ATOM 1772 C C . PRO A 1 228 ? 46.808 -6.722 -23.789 1.00 34.50 228 PRO A C 1
ATOM 1774 O O . PRO A 1 228 ? 47.584 -5.778 -23.645 1.00 34.50 228 PRO A O 1
ATOM 1777 N N . PRO A 1 229 ? 45.905 -7.049 -22.852 1.00 34.16 229 PRO A N 1
ATOM 1778 C CA . PRO A 1 229 ? 45.974 -6.446 -21.532 1.00 34.16 229 PRO A CA 1
ATOM 1779 C C . PRO A 1 229 ? 47.344 -6.804 -20.951 1.00 34.16 229 PRO A C 1
ATOM 1781 O O . PRO A 1 229 ? 47.680 -7.987 -20.879 1.00 34.16 229 PRO A O 1
ATOM 1784 N N . ASP A 1 230 ? 48.142 -5.782 -20.644 1.00 45.59 230 ASP A N 1
ATOM 1785 C CA . ASP A 1 230 ? 49.405 -5.945 -19.931 1.00 45.59 230 ASP A CA 1
ATOM 1786 C C . ASP A 1 230 ? 49.161 -6.731 -18.627 1.00 45.59 230 ASP A C 1
ATOM 1788 O O . ASP A 1 230 ? 48.108 -6.584 -17.994 1.00 45.59 230 ASP A O 1
ATOM 1792 N N . GLU A 1 231 ? 50.133 -7.586 -18.293 1.00 37.41 231 GLU A N 1
ATOM 1793 C CA . GLU A 1 231 ? 50.256 -8.352 -17.041 1.00 37.41 231 GLU A CA 1
ATOM 1794 C C . GLU A 1 231 ? 50.108 -7.497 -15.771 1.00 37.41 231 GLU A C 1
ATOM 1796 O O . GLU A 1 231 ? 50.609 -6.347 -15.745 1.00 37.41 231 GLU A O 1
#